Protein AF-A0A8B7DXF6-F1 (afdb_monomer)

Secondary structure (DSSP, 8-state):
-------------HHHHHTT-SEEEEE-S-EE--TT-EEEEEEEE-SSEEEEEEEEEEE--SSS-EEEEEEESSSSSSSTTS-SSEEEE-SSTTEEEEEEEETTEEEEEEEEEE--TTS-EEEEEEEEEETTEEEEEEEETTEEEEEEEESS---EEEEEEESS-TTSEEPEEEEEEEEEEES----BPPPPPPPPPPTTSEEEEE--BS--SSS--SS-SEEEEEHHHHHHHGGGS--

pLDDT: mean 83.18, std 19.72, range [27.23, 98.7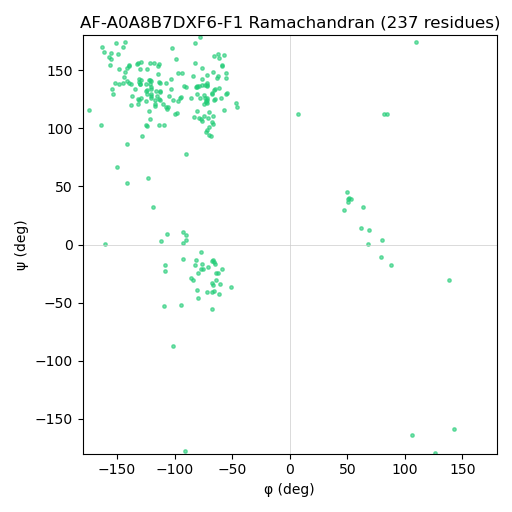5]

Mean predicted aligned error: 11.52 Å

Foldseek 3Di:
DDDDPPPPPPDQDPQCVLFVFPHKDWFADKFWQDEAAWRDWDQKFALWKKKKWKWAFADDALPAKAWFKAKALDDCQPDLGGPCWTWIDYSPAQFIWIFHRAQNRSTRIDTFGGDDHRDIKMKMWTWDQDPNWTKTFIDIPRHTRDIDTGPDGDMHGRITMHRHYNPTHHGGTIMRGIMMGGDRTKDKDDKDPWDPADPVQKIKIAIDIPDPPDDDNPDDRMDMDGNVVVVVVVVPPDD

Solvent-accessible surface area (backbone atoms only — not comparable to full-atom values): 12946 Å² total; per-residue (Å²): 137,84,84,81,80,78,78,80,75,82,73,78,52,70,66,22,66,70,21,62,24,78,32,64,49,79,42,66,64,82,36,74,42,36,65,50,38,70,74,49,72,42,71,48,36,44,61,21,30,38,45,34,32,30,40,26,38,67,53,79,57,53,88,45,56,23,30,47,34,28,28,19,38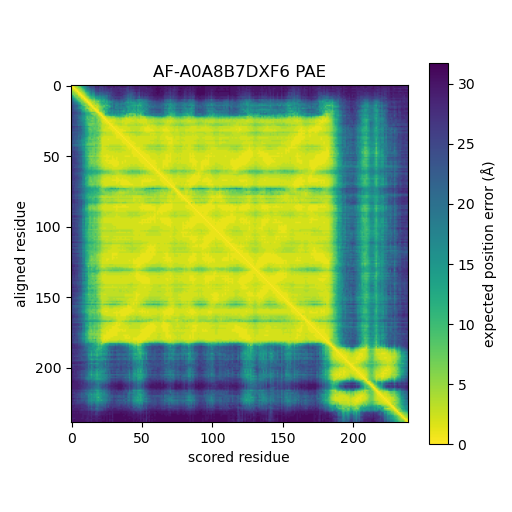,68,66,73,59,91,42,77,41,10,14,60,44,30,36,30,32,38,45,50,78,39,29,34,34,42,28,24,44,42,60,84,35,28,69,36,76,43,79,73,51,69,54,67,69,76,41,82,43,40,43,36,38,38,30,39,79,52,98,92,39,34,37,37,35,37,24,52,73,86,44,76,78,49,76,47,78,26,90,50,67,61,64,39,54,59,22,36,36,18,36,4,42,72,85,56,48,51,32,45,35,36,34,24,53,34,35,36,39,13,29,69,61,53,43,68,45,73,70,48,72,70,48,76,67,46,99,86,45,37,26,41,31,41,35,50,56,78,64,91,68,89,84,70,62,88,73,76,52,62,50,76,47,52,45,75,62,58,60,60,66,65,69,76,78,77,129

Radius of gyration: 20.96 Å; Cα contacts (8 Å, |Δi|>4): 583; chains: 1; bounding box: 62×47×68 Å

Sequence (239 aa):
MIYFYIFVIAIKPIISQLYNAQESLVLKNETLIRSGFLVATLKSVSKEYMVSLEVKPTLFDNTTYRHILQLTANGSISNYGDRNPLIYFTKVTGLLVVSSAINGNKNYILTIKTLSLNEWTSIKVVQQLVNGSYNFSVAINGSVVTSVINLQPIEFSNAKVYASGPWDTTQSGFIRNLIVLSGTYEFWSQWSQWSSCNESCYAFRSRNCSNSQLFNCIGNTIEIETCNSLNQGILQNFE

Structure (mmCIF, N/CA/C/O backbone):
data_AF-A0A8B7DXF6-F1
#
_entry.id   AF-A0A8B7DXF6-F1
#
loop_
_atom_site.group_PDB
_atom_site.id
_atom_site.type_symbol
_atom_site.label_atom_id
_atom_site.label_alt_id
_atom_site.label_comp_id
_atom_site.label_asym_id
_atom_site.label_entity_id
_atom_site.label_seq_id
_atom_site.pdbx_PDB_ins_code
_atom_site.Cartn_x
_atom_site.Cartn_y
_atom_site.Cartn_z
_atom_site.occupancy
_atom_site.B_iso_or_equiv
_atom_site.auth_seq_id
_atom_site.auth_comp_id
_atom_site.auth_asym_id
_atom_site.auth_atom_id
_atom_site.pdbx_PDB_model_num
ATOM 1 N N . MET A 1 1 ? -46.198 -4.141 -23.202 1.00 36.16 1 MET A N 1
ATOM 2 C CA . MET A 1 1 ? -44.750 -4.065 -22.908 1.00 36.16 1 MET A CA 1
ATOM 3 C C . MET A 1 1 ? -44.575 -3.333 -21.591 1.00 36.16 1 MET A C 1
ATOM 5 O O . MET A 1 1 ? -44.798 -2.133 -21.548 1.00 36.16 1 MET A O 1
ATOM 9 N N . ILE A 1 2 ? -44.276 -4.059 -20.515 1.00 31.69 2 ILE A N 1
ATOM 10 C CA . ILE A 1 2 ? -44.039 -3.483 -19.186 1.00 31.69 2 ILE A CA 1
ATOM 11 C C . ILE A 1 2 ? -42.522 -3.411 -19.013 1.00 31.69 2 ILE A C 1
ATOM 13 O O . ILE A 1 2 ? -41.860 -4.446 -18.974 1.00 31.69 2 ILE A O 1
ATOM 17 N N . TYR A 1 3 ? -41.972 -2.199 -18.977 1.00 27.23 3 TYR A N 1
ATOM 18 C CA . TYR A 1 3 ? -40.566 -1.973 -18.656 1.00 27.23 3 TYR A CA 1
ATOM 19 C C . TYR A 1 3 ? -40.393 -2.075 -17.138 1.00 27.23 3 TYR A C 1
ATOM 21 O O . TYR A 1 3 ? -40.845 -1.204 -16.397 1.00 27.23 3 TYR A O 1
ATOM 29 N N . PHE A 1 4 ? -39.744 -3.140 -16.669 1.00 28.45 4 PHE A N 1
ATOM 30 C CA . PHE A 1 4 ? -39.248 -3.203 -15.298 1.00 28.45 4 PHE A CA 1
ATOM 31 C C . PHE A 1 4 ? -37.986 -2.342 -15.196 1.00 28.45 4 PHE A C 1
ATOM 33 O O . PHE A 1 4 ? -36.921 -2.719 -15.682 1.00 28.45 4 PHE A O 1
ATOM 40 N N . TYR A 1 5 ? -38.107 -1.180 -14.556 1.00 29.70 5 TYR A N 1
ATOM 41 C CA . TYR A 1 5 ? -36.954 -0.441 -14.055 1.00 29.70 5 TYR A CA 1
ATOM 42 C C . TYR A 1 5 ? -36.367 -1.222 -12.878 1.00 29.70 5 TYR A C 1
ATOM 44 O O . TYR A 1 5 ? -36.896 -1.193 -11.768 1.00 29.70 5 TYR A O 1
ATOM 52 N N . ILE A 1 6 ? -35.276 -1.947 -13.121 1.00 30.03 6 ILE A N 1
ATOM 53 C CA . ILE A 1 6 ? -34.458 -2.508 -12.047 1.00 30.03 6 ILE A CA 1
ATOM 54 C C . ILE A 1 6 ? -33.718 -1.333 -11.403 1.00 30.03 6 ILE A C 1
ATOM 56 O O . ILE A 1 6 ? -32.699 -0.865 -11.909 1.00 30.03 6 ILE A O 1
ATOM 60 N N . PHE A 1 7 ? -34.243 -0.835 -10.284 1.00 28.47 7 PHE A N 1
ATOM 61 C CA . PHE A 1 7 ? -33.470 -0.006 -9.369 1.00 28.47 7 PHE A CA 1
ATOM 62 C C . PHE A 1 7 ? -32.381 -0.887 -8.752 1.00 28.47 7 PHE A C 1
ATOM 64 O O . PHE A 1 7 ? -32.646 -1.702 -7.870 1.00 28.47 7 PHE A O 1
ATOM 71 N N . VAL A 1 8 ? -31.143 -0.738 -9.222 1.00 29.08 8 VAL A N 1
ATOM 72 C CA . VAL A 1 8 ? -29.976 -1.285 -8.528 1.00 29.08 8 VAL A CA 1
ATOM 73 C C . VAL A 1 8 ? -29.785 -0.456 -7.261 1.00 29.08 8 VAL A C 1
ATOM 75 O O . VAL A 1 8 ? -29.183 0.617 -7.280 1.00 29.08 8 VAL A O 1
ATOM 78 N N . ILE A 1 9 ? -30.341 -0.934 -6.151 1.00 30.47 9 ILE A N 1
ATOM 79 C CA . ILE A 1 9 ? -30.031 -0.402 -4.827 1.00 30.47 9 ILE A CA 1
ATOM 80 C C . ILE A 1 9 ? -28.568 -0.765 -4.557 1.00 30.47 9 ILE A C 1
ATOM 82 O O . ILE A 1 9 ? -28.223 -1.937 -4.419 1.00 30.47 9 ILE A O 1
ATOM 86 N N . ALA A 1 10 ? -27.687 0.235 -4.535 1.00 36.03 10 ALA A N 1
ATOM 87 C CA . ALA A 1 10 ? -26.292 0.053 -4.155 1.00 36.03 10 ALA A CA 1
ATOM 88 C C . ALA A 1 10 ? -26.225 -0.278 -2.656 1.00 36.03 10 ALA A C 1
ATOM 90 O O 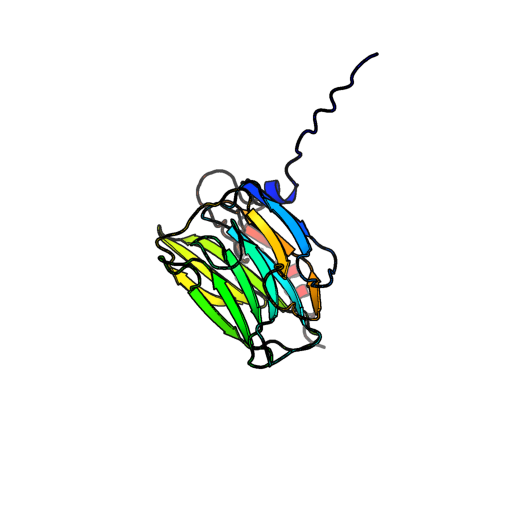. ALA A 1 10 ? -26.231 0.613 -1.807 1.00 36.03 10 ALA A O 1
ATOM 91 N N . ILE A 1 11 ? -26.206 -1.567 -2.322 1.00 38.53 11 ILE A N 1
ATOM 92 C CA . ILE A 1 11 ? -26.034 -2.032 -0.946 1.00 38.53 11 ILE A CA 1
ATOM 93 C C . ILE A 1 11 ? -24.585 -1.735 -0.543 1.00 38.53 11 ILE A C 1
ATOM 95 O O . ILE A 1 11 ? -23.647 -2.292 -1.117 1.00 38.53 11 ILE A O 1
ATOM 99 N N . LYS A 1 12 ? -24.391 -0.832 0.428 1.00 44.59 12 LYS A N 1
ATOM 100 C CA . LYS A 1 12 ? -23.077 -0.590 1.043 1.00 44.59 12 LYS A CA 1
ATOM 101 C C . LYS A 1 12 ? -22.528 -1.921 1.592 1.00 44.59 12 LYS A C 1
ATOM 103 O O . LYS A 1 12 ? -23.254 -2.592 2.326 1.00 44.59 12 LYS A O 1
ATOM 108 N N . PRO A 1 13 ? -21.281 -2.324 1.276 1.00 52.47 13 PRO A N 1
ATOM 109 C CA . PRO A 1 13 ? -20.708 -3.571 1.783 1.00 52.47 13 PRO A CA 1
ATOM 110 C C . PRO A 1 13 ? -20.744 -3.622 3.316 1.00 52.47 13 PRO A C 1
ATOM 112 O O . PRO A 1 13 ? -20.461 -2.612 3.957 1.00 52.47 13 PRO A O 1
ATOM 115 N N . ILE A 1 14 ? -20.994 -4.792 3.914 1.00 50.56 14 ILE A N 1
ATOM 116 C CA . ILE A 1 14 ? -20.975 -4.987 5.384 1.00 50.56 14 ILE A CA 1
ATOM 117 C C . ILE A 1 14 ? -19.677 -4.439 5.996 1.00 50.56 14 ILE A C 1
ATOM 119 O O . ILE A 1 14 ? -19.688 -3.818 7.048 1.00 50.56 14 ILE A O 1
ATOM 123 N N . ILE A 1 15 ? -18.554 -4.582 5.293 1.00 51.56 15 ILE A N 1
ATOM 124 C CA . ILE A 1 15 ? -17.259 -4.049 5.721 1.00 51.56 15 ILE A CA 1
ATOM 125 C C . ILE A 1 15 ? -17.253 -2.511 5.747 1.00 51.56 15 ILE A C 1
ATOM 127 O O . ILE A 1 15 ? -16.764 -1.941 6.711 1.00 51.56 15 ILE A O 1
ATOM 131 N N . SER A 1 16 ? -17.862 -1.816 4.778 1.00 49.06 16 SER A N 1
ATOM 132 C CA . SER A 1 16 ? -18.011 -0.351 4.874 1.00 49.06 16 SER A CA 1
ATOM 133 C C . SER A 1 16 ? -18.830 0.078 6.094 1.00 49.06 16 SER A C 1
ATOM 135 O O . SER A 1 16 ? -18.509 1.094 6.695 1.00 49.06 16 SER A O 1
ATOM 137 N N . GLN A 1 17 ? -19.835 -0.713 6.492 1.00 50.38 17 GLN A N 1
ATOM 138 C CA . GLN A 1 17 ? -20.630 -0.455 7.697 1.00 50.38 17 GLN A CA 1
ATOM 139 C C . GLN A 1 17 ? -19.827 -0.732 8.974 1.00 50.38 17 GLN A C 1
ATOM 141 O O . GLN A 1 17 ? -19.883 0.058 9.905 1.00 50.38 17 GLN A O 1
ATOM 146 N N . LEU A 1 18 ? -19.035 -1.811 9.003 1.00 46.72 18 LEU A N 1
ATOM 147 C CA . LEU A 1 18 ? -18.161 -2.154 10.135 1.00 46.72 18 LEU A CA 1
ATOM 148 C C . LEU A 1 18 ? -17.052 -1.123 10.378 1.00 46.72 18 LEU A C 1
ATOM 150 O O . LEU A 1 18 ? -16.546 -1.039 11.492 1.00 46.72 18 LEU A O 1
ATOM 154 N N . TYR A 1 19 ? -16.668 -0.375 9.344 1.00 46.75 19 TYR A N 1
ATOM 155 C CA . TYR A 1 19 ? -15.598 0.615 9.411 1.00 46.75 19 TYR A CA 1
ATOM 156 C C . TYR A 1 19 ? -16.089 2.059 9.269 1.00 46.75 19 TYR A C 1
ATOM 158 O O . TYR A 1 19 ? -15.250 2.941 9.213 1.00 46.75 19 TYR A O 1
ATOM 166 N N . ASN A 1 20 ? -17.394 2.331 9.158 1.00 54.56 20 ASN A N 1
ATOM 167 C CA . ASN A 1 20 ? -17.928 3.658 8.798 1.00 54.56 20 ASN A CA 1
ATOM 168 C C . ASN A 1 20 ? -17.240 4.316 7.579 1.00 54.56 20 ASN A C 1
ATOM 170 O O . ASN A 1 20 ? -17.207 5.536 7.429 1.00 54.56 20 ASN A O 1
ATOM 174 N N . ALA A 1 21 ? -16.735 3.495 6.653 1.00 57.66 21 ALA A N 1
ATOM 175 C CA . ALA A 1 21 ? -16.059 3.979 5.460 1.00 57.66 21 ALA A CA 1
ATOM 176 C C . ALA A 1 21 ? -17.079 4.563 4.470 1.00 57.66 21 ALA A C 1
ATOM 178 O O . ALA A 1 21 ? -18.142 3.981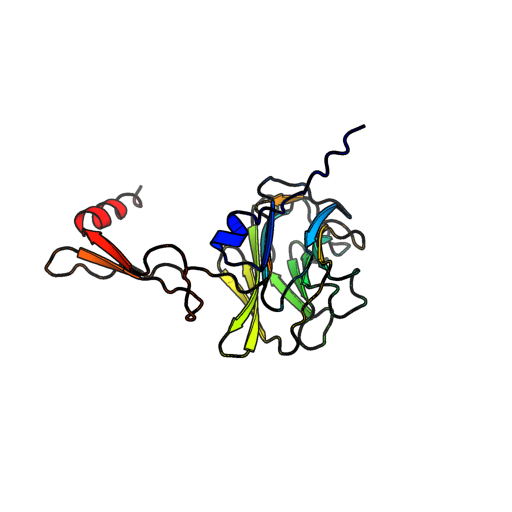 4.211 1.00 57.66 21 ALA A O 1
ATOM 179 N N . GLN A 1 22 ? -16.737 5.702 3.866 1.00 65.94 22 GLN A N 1
ATOM 180 C CA . GLN A 1 22 ? -17.519 6.302 2.789 1.00 65.94 22 GLN A CA 1
ATOM 181 C C . GLN A 1 22 ? -17.585 5.348 1.594 1.00 65.94 22 GLN A C 1
ATOM 183 O O . GLN A 1 22 ? -18.664 5.142 1.033 1.00 65.94 22 GLN A O 1
ATOM 188 N N . GLU A 1 23 ? -16.453 4.720 1.265 1.00 75.75 23 GLU A N 1
ATOM 189 C CA . GLU A 1 23 ? -16.351 3.666 0.259 1.00 75.75 23 GLU A CA 1
ATOM 190 C C . GLU A 1 23 ? -15.386 2.562 0.689 1.00 75.75 23 GLU A C 1
ATOM 192 O O . GLU A 1 23 ? -14.428 2.796 1.427 1.00 75.75 23 GLU A O 1
ATOM 197 N N . SER A 1 24 ? -15.630 1.343 0.205 1.00 82.94 24 SER A N 1
ATOM 198 C CA . SER A 1 24 ? -14.776 0.197 0.503 1.00 82.94 24 SER A CA 1
ATOM 199 C C . SER A 1 24 ? -14.646 -0.756 -0.679 1.00 82.94 24 SER A C 1
ATOM 201 O O . SER A 1 24 ? -15.634 -1.044 -1.354 1.00 82.94 24 SER A O 1
ATOM 203 N N . LEU A 1 25 ? -13.464 -1.340 -0.829 1.00 86.19 25 LEU A N 1
ATOM 204 C CA . LEU A 1 25 ? -13.173 -2.478 -1.692 1.00 86.19 25 LEU A CA 1
ATOM 205 C C . LEU A 1 25 ? -12.617 -3.614 -0.843 1.00 86.19 25 LEU A C 1
ATOM 207 O O . LEU A 1 25 ? -11.759 -3.389 0.009 1.00 86.19 25 LEU A O 1
ATOM 211 N N . VAL A 1 26 ? -13.064 -4.837 -1.122 1.00 87.56 26 VAL A N 1
ATOM 212 C CA . VAL A 1 26 ? -12.550 -6.049 -0.486 1.00 87.56 26 VAL A CA 1
ATOM 213 C C . VAL A 1 26 ? -12.385 -7.137 -1.538 1.00 87.56 26 VAL A C 1
ATOM 215 O O . VAL A 1 26 ? -13.355 -7.565 -2.157 1.00 87.56 26 VAL A O 1
ATOM 218 N N . LEU A 1 27 ? -11.155 -7.609 -1.703 1.00 88.06 27 LEU A N 1
ATOM 219 C CA . LEU A 1 27 ? -10.787 -8.740 -2.545 1.00 88.06 27 LEU A CA 1
ATOM 220 C C . LEU A 1 27 ? -10.024 -9.748 -1.680 1.00 88.06 27 LEU A C 1
ATOM 222 O O . LEU A 1 27 ? -8.858 -9.548 -1.342 1.00 88.06 27 LEU A O 1
ATOM 226 N N . LYS A 1 28 ? -10.702 -10.829 -1.287 1.00 84.38 28 LYS A N 1
ATOM 227 C CA . LYS A 1 28 ? -10.127 -11.851 -0.397 1.00 84.38 28 LYS A CA 1
ATOM 228 C C . LYS A 1 28 ? -9.232 -12.849 -1.128 1.00 84.38 28 LYS A C 1
ATOM 230 O O . LYS A 1 28 ? -8.192 -13.226 -0.597 1.00 84.38 28 LYS A O 1
ATOM 235 N N . ASN A 1 29 ? -9.625 -13.247 -2.333 1.00 91.06 29 ASN A N 1
ATOM 236 C CA . ASN A 1 29 ? -8.998 -14.350 -3.056 1.00 91.06 29 ASN A CA 1
ATOM 237 C C . ASN A 1 29 ? -7.551 -14.049 -3.470 1.00 91.06 29 ASN A C 1
ATOM 239 O O . ASN A 1 29 ? -7.204 -12.910 -3.796 1.00 91.06 29 ASN A O 1
ATOM 243 N N . GLU A 1 30 ? -6.731 -15.103 -3.520 1.00 97.31 30 GLU A N 1
ATOM 244 C CA . GLU A 1 30 ? -5.412 -15.046 -4.148 1.00 97.31 30 GLU A CA 1
ATOM 245 C C . GLU A 1 30 ? -5.559 -14.675 -5.625 1.00 97.31 30 GLU A C 1
ATOM 247 O O . GLU A 1 30 ? -6.324 -15.278 -6.376 1.00 97.31 30 GLU A O 1
ATOM 252 N N . THR A 1 31 ? -4.845 -13.631 -6.019 1.00 96.25 31 THR A N 1
ATOM 253 C CA . THR A 1 31 ? -4.981 -12.971 -7.309 1.00 96.25 31 THR A CA 1
ATOM 254 C C . THR A 1 31 ? -3.597 -12.792 -7.907 1.00 96.25 31 THR A C 1
ATOM 256 O O . THR A 1 31 ? -2.709 -12.216 -7.276 1.00 96.25 31 THR A O 1
ATOM 259 N N . LEU A 1 32 ? -3.405 -13.285 -9.132 1.00 97.94 32 LEU A N 1
ATOM 260 C CA . LEU A 1 32 ? -2.168 -13.055 -9.874 1.00 97.94 32 LEU A CA 1
ATOM 261 C C . LEU A 1 32 ? -2.035 -11.563 -10.194 1.00 97.94 32 LEU A C 1
ATOM 263 O O . LEU A 1 32 ? -2.979 -10.955 -10.701 1.00 97.94 32 LEU A O 1
ATOM 267 N N . ILE A 1 33 ? -0.857 -10.994 -9.953 1.00 97.88 33 ILE A N 1
ATOM 268 C CA . ILE A 1 33 ? -0.565 -9.611 -10.331 1.00 97.88 33 ILE A CA 1
ATOM 269 C C . ILE A 1 33 ? -0.404 -9.562 -11.858 1.00 97.88 33 ILE A C 1
ATOM 271 O O . ILE A 1 33 ? 0.401 -10.303 -12.427 1.00 97.88 33 ILE A O 1
ATOM 275 N N . ARG A 1 34 ? -1.190 -8.724 -12.542 1.00 95.31 34 ARG A N 1
ATOM 276 C CA . ARG A 1 34 ? -1.225 -8.643 -14.013 1.00 95.31 34 ARG A CA 1
ATOM 277 C C . ARG A 1 34 ? -1.289 -7.188 -14.459 1.00 95.31 34 ARG A C 1
ATOM 279 O O . ARG A 1 34 ? -2.049 -6.406 -13.899 1.00 95.31 34 ARG A O 1
ATOM 286 N N . SER A 1 35 ? -0.528 -6.839 -15.494 1.00 95.62 35 SER A N 1
ATOM 287 C CA . SER A 1 35 ? -0.513 -5.473 -16.030 1.00 95.62 35 SER A CA 1
ATOM 288 C C . SER A 1 35 ? -1.921 -5.001 -16.392 1.00 95.62 35 SER A C 1
ATOM 290 O O . SER A 1 35 ? -2.675 -5.718 -17.053 1.00 95.62 35 SER A O 1
ATOM 292 N N . GLY A 1 36 ? -2.283 -3.805 -15.926 1.00 94.69 36 GLY A N 1
ATOM 293 C CA . GLY A 1 36 ? -3.572 -3.184 -16.215 1.00 94.69 36 GLY A CA 1
ATOM 294 C C . GLY A 1 36 ? -4.777 -3.862 -15.562 1.00 94.69 36 GLY A C 1
ATOM 295 O O . GLY A 1 36 ? -5.907 -3.536 -15.927 1.00 94.69 36 GLY A O 1
ATOM 296 N N . PHE A 1 37 ? -4.586 -4.777 -14.603 1.00 95.88 37 PHE A N 1
ATOM 297 C CA . PHE A 1 37 ? -5.707 -5.461 -13.962 1.00 95.88 37 PHE A CA 1
ATOM 298 C C . PHE A 1 37 ? -6.465 -4.520 -13.017 1.00 95.88 37 PHE A C 1
ATOM 300 O O . PHE A 1 37 ? -6.058 -4.292 -11.875 1.00 95.88 37 PHE A O 1
ATOM 307 N N . LEU A 1 38 ? -7.560 -3.945 -13.524 1.00 96.25 38 LEU A N 1
ATOM 308 C CA . LEU A 1 38 ? -8.459 -3.065 -12.783 1.00 96.25 38 LEU A CA 1
ATOM 309 C C . LEU A 1 38 ? -9.310 -3.891 -11.816 1.00 96.25 38 LEU A C 1
ATOM 311 O O . LEU A 1 38 ? -10.192 -4.635 -12.237 1.00 96.25 38 LEU A O 1
ATOM 315 N N . VAL A 1 39 ? -9.059 -3.731 -10.520 1.00 95.62 39 VAL A N 1
ATOM 316 C CA . VAL A 1 39 ? -9.804 -4.424 -9.464 1.00 95.62 39 VAL A CA 1
ATOM 317 C C . VAL A 1 39 ? -11.143 -3.736 -9.216 1.00 95.62 39 VAL A C 1
ATOM 319 O O . VAL A 1 39 ? -12.171 -4.401 -9.118 1.00 95.62 39 VAL A O 1
ATOM 322 N N . ALA A 1 40 ? -11.140 -2.405 -9.108 1.00 93.56 40 ALA A N 1
ATOM 323 C CA . ALA A 1 40 ? -12.352 -1.618 -8.913 1.00 93.56 40 ALA A CA 1
ATOM 324 C C . ALA A 1 40 ? -12.152 -0.145 -9.277 1.00 93.56 40 ALA A C 1
ATOM 326 O O . ALA A 1 40 ? -11.029 0.352 -9.388 1.00 93.56 40 ALA A O 1
ATOM 327 N N . THR A 1 41 ? -13.274 0.561 -9.407 1.00 94.25 41 THR A N 1
ATOM 328 C CA . THR A 1 41 ? -13.331 2.024 -9.406 1.00 94.25 41 THR A CA 1
ATOM 329 C C . THR A 1 41 ? -14.160 2.478 -8.210 1.00 94.25 41 THR A C 1
ATOM 331 O O . THR A 1 41 ? -15.316 2.084 -8.067 1.00 94.25 41 THR A O 1
ATOM 334 N N . LEU A 1 42 ? -13.543 3.275 -7.346 1.00 91.12 42 LEU A N 1
ATOM 335 C CA . LEU A 1 42 ? -14.152 3.943 -6.202 1.00 91.12 42 LEU A CA 1
ATOM 336 C C . LEU A 1 42 ? -14.666 5.309 -6.683 1.00 91.12 42 LEU A C 1
ATOM 338 O O . LEU A 1 42 ? -13.965 6.002 -7.427 1.00 91.12 42 LEU A O 1
ATOM 342 N N . LYS A 1 43 ? -15.884 5.715 -6.312 1.00 90.62 43 LYS A N 1
ATOM 343 C CA . LYS A 1 43 ? -16.408 7.028 -6.717 1.00 90.62 43 LYS A CA 1
ATOM 344 C C . LYS A 1 43 ? -15.621 8.149 -6.050 1.00 90.62 43 LYS A C 1
ATOM 346 O O . LYS A 1 43 ? -15.462 9.191 -6.681 1.00 90.62 43 LYS A O 1
ATOM 351 N N . SER A 1 44 ? -15.124 7.945 -4.827 1.00 87.19 44 SER A N 1
ATOM 352 C CA . SER A 1 44 ? -14.331 8.933 -4.094 1.00 87.19 44 SER A CA 1
ATOM 353 C C . SER A 1 44 ? -13.390 8.310 -3.061 1.00 87.19 44 SER A C 1
ATOM 355 O O . SER A 1 44 ? -13.797 7.503 -2.224 1.00 87.19 44 SER A O 1
ATOM 357 N N . VAL A 1 45 ? -12.142 8.774 -3.047 1.00 91.62 45 VAL A N 1
ATOM 358 C CA . VAL A 1 45 ? -11.172 8.547 -1.969 1.00 91.62 45 VAL A CA 1
ATOM 359 C C . VAL A 1 45 ? -10.994 9.849 -1.195 1.00 91.62 45 VAL A C 1
ATOM 361 O O . VAL A 1 45 ? -10.617 10.862 -1.785 1.00 91.62 45 VAL A O 1
ATOM 364 N N . SER A 1 46 ? -11.321 9.842 0.099 1.00 92.00 46 SER A N 1
ATOM 365 C CA . SER A 1 46 ? -11.180 11.026 0.953 1.00 92.00 46 SER A CA 1
ATOM 366 C C . SER A 1 46 ? -9.720 11.254 1.374 1.00 92.00 46 SER A C 1
ATOM 368 O O . SER A 1 46 ? -8.822 10.471 1.052 1.00 92.00 46 SER A O 1
ATOM 370 N N . LYS A 1 47 ? -9.469 12.332 2.128 1.00 92.44 47 LYS A N 1
ATOM 371 C CA . LYS A 1 47 ? -8.142 12.622 2.703 1.00 92.44 47 LYS A CA 1
ATOM 372 C C . LYS A 1 47 ? -7.699 11.579 3.727 1.00 92.44 47 LYS A C 1
ATOM 374 O O . LYS A 1 47 ? -6.511 11.521 4.035 1.00 92.44 47 LYS A O 1
ATOM 379 N N . GLU A 1 48 ? -8.618 10.766 4.231 1.00 91.94 48 GLU A N 1
ATOM 380 C CA . GLU A 1 48 ? -8.322 9.651 5.121 1.00 91.94 48 GLU A CA 1
ATOM 381 C C . GLU A 1 48 ? -8.634 8.347 4.400 1.00 91.94 48 GLU A C 1
ATOM 383 O O . GLU A 1 48 ? -9.729 8.148 3.880 1.00 91.94 48 GLU A O 1
ATOM 388 N N . TYR A 1 49 ? -7.655 7.458 4.309 1.00 92.81 49 TYR A N 1
ATOM 389 C CA . TYR A 1 49 ? -7.840 6.194 3.618 1.00 92.81 49 TYR A CA 1
ATOM 390 C C . TYR A 1 49 ? -6.843 5.146 4.092 1.00 92.81 49 TYR A C 1
ATOM 392 O O . TYR A 1 49 ? -5.776 5.445 4.635 1.00 92.81 49 TYR A O 1
ATOM 400 N N . MET A 1 50 ? -7.180 3.892 3.817 1.00 93.69 50 MET A N 1
ATOM 401 C CA . MET A 1 50 ? -6.310 2.747 4.026 1.00 93.69 50 MET A CA 1
ATOM 402 C C . MET A 1 50 ? -6.257 1.898 2.767 1.00 93.69 50 MET A C 1
ATOM 404 O O . MET A 1 50 ? -7.283 1.598 2.162 1.00 93.69 50 MET A O 1
ATOM 408 N N . VAL A 1 51 ? -5.058 1.433 2.439 1.00 96.38 51 VAL A N 1
ATOM 409 C CA . VAL A 1 51 ? -4.813 0.362 1.478 1.00 96.38 51 VAL A CA 1
ATOM 410 C C . VAL A 1 51 ? -4.044 -0.738 2.199 1.00 96.38 51 VAL A C 1
ATOM 412 O O . VAL A 1 51 ? -2.912 -0.532 2.626 1.00 96.38 51 VAL A O 1
ATOM 415 N N . SER A 1 52 ? -4.646 -1.912 2.345 1.00 96.00 52 SER A N 1
ATOM 416 C CA . SER A 1 52 ? -4.028 -3.078 2.979 1.00 96.00 52 SER A CA 1
ATOM 417 C C . SER A 1 52 ? -4.069 -4.260 2.027 1.00 96.00 52 SER A C 1
ATOM 419 O O . SER A 1 52 ? -5.088 -4.490 1.390 1.00 96.00 52 SER A O 1
ATOM 421 N N . LEU A 1 53 ? -2.989 -5.026 1.941 1.00 98.00 53 LEU A N 1
ATOM 422 C CA . LEU A 1 53 ? -2.919 -6.256 1.158 1.00 98.00 53 LEU A CA 1
ATOM 423 C C . LEU A 1 53 ? -1.844 -7.187 1.717 1.00 98.00 53 LEU A C 1
ATOM 425 O O . LEU A 1 53 ? -0.964 -6.763 2.462 1.00 98.00 53 LEU A O 1
ATOM 429 N N . GLU A 1 54 ? -1.877 -8.444 1.304 1.00 98.62 54 GLU A N 1
ATOM 430 C CA . GLU A 1 54 ? -0.730 -9.341 1.406 1.00 98.62 54 GLU A CA 1
ATOM 431 C C . GLU A 1 54 ? -0.147 -9.573 0.015 1.00 98.62 54 GLU A C 1
ATOM 433 O O . GLU A 1 54 ? -0.896 -9.745 -0.946 1.00 98.62 54 GLU A O 1
ATOM 438 N N . VAL A 1 55 ? 1.181 -9.594 -0.090 1.00 98.75 55 VAL A N 1
ATOM 439 C CA . VAL A 1 55 ? 1.910 -9.870 -1.332 1.00 98.75 55 VAL A CA 1
ATOM 440 C C . VAL A 1 55 ? 2.846 -11.061 -1.150 1.00 98.75 55 VAL A C 1
ATOM 442 O O . VAL A 1 55 ? 3.472 -11.204 -0.102 1.00 98.75 55 VAL A O 1
ATOM 445 N N . LYS A 1 56 ? 2.947 -11.898 -2.183 1.00 98.75 56 LYS A N 1
ATOM 446 C CA . LYS A 1 56 ? 3.896 -13.010 -2.296 1.00 98.75 56 LYS A CA 1
ATOM 447 C C . LYS A 1 56 ? 4.631 -12.889 -3.636 1.00 98.75 56 LYS A C 1
ATOM 449 O O . LYS A 1 56 ? 4.090 -13.333 -4.655 1.00 98.75 56 LYS A O 1
ATOM 454 N N . PRO A 1 57 ? 5.810 -12.242 -3.682 1.00 98.44 57 PRO A N 1
ATOM 455 C CA . PRO A 1 57 ? 6.596 -12.143 -4.907 1.00 98.44 57 PRO A CA 1
ATOM 456 C C . PRO A 1 57 ? 7.219 -13.502 -5.242 1.00 98.44 57 PRO A C 1
ATOM 458 O O . PRO A 1 57 ? 7.722 -14.187 -4.359 1.00 98.44 57 PRO A O 1
ATOM 461 N N . THR A 1 58 ? 7.201 -13.898 -6.513 1.00 98.44 58 THR A N 1
ATOM 462 C CA . THR A 1 58 ? 7.754 -15.194 -6.962 1.00 98.44 58 THR A CA 1
ATOM 463 C C . THR A 1 58 ? 9.049 -15.055 -7.753 1.00 98.44 58 THR A C 1
ATOM 465 O O . THR A 1 58 ? 9.800 -16.016 -7.885 1.00 98.44 58 THR A O 1
ATOM 468 N N . LEU A 1 59 ? 9.335 -13.851 -8.251 1.00 97.75 59 LEU A N 1
ATOM 469 C CA . LEU A 1 59 ? 10.577 -13.521 -8.937 1.00 97.75 59 LEU A CA 1
ATOM 470 C C . LEU A 1 59 ? 10.867 -12.029 -8.782 1.00 97.75 59 LEU A C 1
ATOM 472 O O . LEU A 1 59 ? 10.002 -11.208 -9.083 1.00 97.75 59 LEU A O 1
ATOM 476 N N . PHE A 1 60 ? 12.080 -11.676 -8.362 1.00 96.94 60 PHE A N 1
ATOM 477 C CA . PHE A 1 60 ? 12.561 -10.300 -8.447 1.00 96.94 60 PHE A CA 1
ATOM 478 C C . PHE A 1 60 ? 13.298 -10.093 -9.764 1.00 96.94 60 PHE A C 1
ATOM 480 O O . PHE A 1 60 ? 14.090 -10.934 -10.182 1.00 96.94 60 PHE A O 1
ATOM 487 N N . ASP A 1 61 ? 13.025 -8.962 -10.401 1.00 92.44 61 ASP A N 1
ATOM 488 C CA . ASP A 1 61 ? 13.742 -8.499 -11.577 1.00 92.44 61 ASP A CA 1
ATOM 489 C C . ASP A 1 61 ? 14.430 -7.181 -11.229 1.00 92.44 61 ASP A C 1
ATOM 491 O O . ASP A 1 61 ? 13.774 -6.197 -10.892 1.00 92.44 61 ASP A O 1
ATOM 495 N N . ASN A 1 62 ? 15.756 -7.180 -11.329 1.00 92.00 62 ASN A N 1
ATOM 496 C CA . ASN A 1 62 ? 16.605 -6.058 -10.950 1.00 92.00 62 ASN A CA 1
ATOM 497 C C . ASN A 1 62 ? 16.862 -5.073 -12.102 1.00 92.00 62 ASN A C 1
ATOM 499 O O . ASN A 1 62 ? 17.631 -4.125 -11.956 1.00 92.00 62 ASN A O 1
ATOM 503 N N . THR A 1 63 ? 16.254 -5.280 -13.270 1.00 92.88 63 THR A N 1
ATOM 504 C CA . THR A 1 63 ? 16.456 -4.414 -14.441 1.00 92.88 63 THR A CA 1
ATOM 505 C C . THR A 1 63 ? 15.527 -3.198 -14.441 1.00 92.88 63 THR A C 1
ATOM 507 O O . THR A 1 63 ? 15.886 -2.126 -14.940 1.00 92.88 63 THR A O 1
ATOM 510 N N . THR A 1 64 ? 14.346 -3.322 -13.832 1.00 94.31 64 THR A N 1
ATOM 511 C CA . THR A 1 64 ? 13.277 -2.319 -13.890 1.00 94.31 64 THR A CA 1
ATOM 512 C C . THR A 1 64 ? 12.488 -2.230 -12.581 1.00 94.31 64 THR A C 1
ATOM 514 O O . THR A 1 64 ? 12.648 -3.047 -11.682 1.00 94.31 64 THR A O 1
ATOM 517 N N . TYR A 1 65 ? 11.643 -1.208 -12.459 1.00 94.81 65 TYR A N 1
ATOM 518 C CA . TYR A 1 65 ? 10.686 -1.086 -11.361 1.00 94.81 65 TYR A CA 1
ATOM 519 C C . TYR A 1 65 ? 9.478 -1.993 -11.623 1.00 94.81 65 TYR A C 1
ATOM 521 O O . TYR A 1 65 ? 8.979 -2.057 -12.748 1.00 94.81 65 TYR A O 1
ATOM 529 N N . ARG A 1 66 ? 9.010 -2.708 -10.595 1.00 96.75 66 ARG A N 1
ATOM 530 C CA . ARG A 1 66 ? 7.996 -3.764 -10.733 1.00 96.75 66 ARG A CA 1
ATOM 531 C C . ARG A 1 66 ? 6.759 -3.462 -9.887 1.00 96.75 66 ARG A C 1
ATOM 533 O O . ARG A 1 66 ? 6.797 -3.541 -8.661 1.00 96.75 66 ARG A O 1
ATOM 540 N N . HIS A 1 67 ? 5.658 -3.106 -10.539 1.00 97.06 67 HIS A N 1
ATOM 541 C CA . HIS A 1 67 ? 4.422 -2.655 -9.899 1.00 97.06 67 HIS A CA 1
ATOM 542 C C . HIS A 1 67 ? 3.628 -3.813 -9.289 1.00 97.06 67 HIS A C 1
ATOM 544 O O . HIS A 1 67 ? 3.451 -4.856 -9.919 1.00 97.06 67 HIS A O 1
ATOM 550 N N . ILE A 1 68 ? 3.112 -3.598 -8.076 1.00 98.31 68 ILE A N 1
ATOM 551 C CA . ILE A 1 68 ? 2.254 -4.547 -7.348 1.00 98.31 68 ILE A CA 1
ATOM 552 C C . ILE A 1 68 ? 0.824 -4.022 -7.297 1.00 98.31 68 ILE A C 1
ATOM 554 O O . ILE A 1 68 ? -0.115 -4.722 -7.664 1.00 98.31 68 ILE A O 1
ATOM 558 N N . LEU A 1 69 ? 0.653 -2.784 -6.834 1.00 98.12 69 LEU A N 1
ATOM 559 C CA . LEU A 1 69 ? -0.651 -2.164 -6.661 1.00 98.12 69 LEU A CA 1
ATOM 560 C C . LEU A 1 69 ? -0.550 -0.662 -6.898 1.00 98.12 69 LEU A C 1
ATOM 562 O O . LEU A 1 69 ? 0.383 -0.024 -6.415 1.00 98.12 69 LEU A O 1
ATOM 566 N N . GLN A 1 70 ? -1.527 -0.104 -7.604 1.00 96.88 70 GLN A N 1
ATOM 567 C CA . GLN A 1 70 ? -1.659 1.334 -7.774 1.00 96.88 70 GLN A CA 1
ATOM 568 C C . GLN A 1 70 ? -3.094 1.768 -7.494 1.00 96.88 70 GLN A C 1
ATOM 570 O O . GLN A 1 70 ? -4.021 1.331 -8.176 1.00 96.88 70 GLN A O 1
ATOM 575 N N . LEU A 1 71 ? -3.257 2.658 -6.520 1.00 96.06 71 LEU A N 1
ATOM 576 C CA . LEU A 1 71 ? -4.442 3.493 -6.375 1.00 96.06 71 LEU A CA 1
ATOM 577 C C . LEU A 1 71 ? -4.133 4.855 -7.007 1.00 96.06 71 LEU A C 1
ATOM 579 O O . LEU A 1 71 ? -3.134 5.497 -6.673 1.00 96.06 71 LEU A O 1
ATOM 583 N N . THR A 1 72 ? -4.958 5.262 -7.967 1.00 94.50 72 THR A N 1
ATOM 584 C CA . THR A 1 72 ? -4.732 6.462 -8.781 1.00 94.50 72 THR A CA 1
ATOM 585 C C . THR A 1 72 ? -6.025 7.232 -9.006 1.00 94.50 72 THR A C 1
ATOM 587 O O . THR A 1 72 ? -7.070 6.633 -9.272 1.00 94.50 72 THR A O 1
ATOM 590 N N . ALA A 1 73 ? -5.946 8.563 -8.933 1.00 86.56 73 ALA A N 1
ATOM 591 C CA . ALA A 1 73 ? -7.005 9.447 -9.403 1.00 86.56 73 ALA A CA 1
ATOM 592 C C . ALA A 1 73 ? -7.128 9.371 -10.932 1.00 86.56 73 ALA A C 1
ATOM 594 O O . ALA A 1 73 ? -8.194 9.051 -11.463 1.00 86.56 73 ALA A O 1
ATOM 595 N N . ASN A 1 74 ? -6.027 9.618 -11.653 1.00 82.88 74 ASN A N 1
ATOM 596 C CA . ASN A 1 74 ? -5.996 9.503 -13.105 1.00 82.88 74 ASN A CA 1
ATOM 597 C C . ASN A 1 74 ? -4.567 9.448 -13.681 1.00 82.88 74 ASN A C 1
ATOM 599 O O . ASN A 1 74 ? -3.939 10.479 -13.872 1.00 82.88 74 ASN A O 1
ATOM 603 N N . GLY A 1 75 ? -4.079 8.266 -14.068 1.00 86.88 75 GLY A N 1
ATOM 604 C CA . GLY A 1 75 ? -2.790 8.127 -14.763 1.00 86.88 75 GLY A CA 1
ATOM 605 C C . GLY A 1 75 ? -1.668 7.560 -13.891 1.00 86.88 75 GLY A C 1
ATOM 606 O O . GLY A 1 75 ? -1.930 6.954 -12.852 1.00 86.88 75 GLY A O 1
ATOM 607 N N . SER A 1 76 ? -0.414 7.722 -14.341 1.00 89.00 76 SER A N 1
ATOM 608 C CA . SER A 1 76 ? 0.774 7.138 -13.686 1.00 89.00 76 SER A CA 1
ATOM 609 C C . SER A 1 76 ? 1.482 8.072 -12.696 1.00 89.00 76 SER A C 1
ATOM 611 O O . SER A 1 76 ? 1.770 7.657 -11.577 1.00 89.00 76 SER A O 1
ATOM 613 N N . ILE A 1 77 ? 1.828 9.303 -13.097 1.00 90.81 77 ILE A N 1
ATOM 614 C CA . ILE A 1 77 ? 2.670 10.228 -12.300 1.00 90.81 77 ILE A CA 1
ATOM 615 C C . ILE A 1 77 ? 2.526 11.705 -12.724 1.00 90.81 77 ILE A C 1
ATOM 617 O O . ILE A 1 77 ? 3.216 12.588 -12.210 1.00 90.81 77 ILE A O 1
ATOM 621 N N . SER A 1 78 ? 1.686 12.011 -13.710 1.00 90.56 78 SER A N 1
ATOM 622 C CA . SER A 1 78 ? 1.654 13.341 -14.323 1.00 90.56 78 SER A CA 1
ATOM 623 C C . SER A 1 78 ? 1.153 14.393 -13.339 1.00 90.56 78 SER A C 1
ATOM 625 O O . SER A 1 78 ? 1.764 15.462 -13.239 1.00 90.56 78 SER A O 1
ATOM 627 N N . ASN A 1 79 ? 0.133 14.055 -12.551 1.00 92.31 79 ASN A N 1
ATOM 628 C CA . ASN A 1 79 ? -0.549 14.955 -11.631 1.00 92.31 79 ASN A CA 1
ATOM 629 C C . ASN A 1 79 ? -0.338 14.559 -10.165 1.00 92.31 79 ASN A C 1
ATOM 631 O O . ASN A 1 79 ? -0.105 13.397 -9.821 1.00 92.31 79 ASN A O 1
ATOM 635 N N . TYR A 1 80 ? -0.467 15.547 -9.281 1.00 92.81 80 TYR A N 1
ATOM 636 C CA . TYR A 1 80 ? -0.572 15.317 -7.843 1.00 92.81 80 TYR A CA 1
ATOM 637 C C . TYR A 1 80 ? -1.903 14.607 -7.559 1.00 92.81 80 TYR A C 1
ATOM 639 O O . TYR A 1 80 ? -2.960 15.216 -7.694 1.00 92.81 80 TYR A O 1
ATOM 647 N N . GLY A 1 81 ? -1.867 13.304 -7.269 1.00 88.31 81 GLY A N 1
ATOM 648 C CA . GLY A 1 81 ? -3.082 12.475 -7.332 1.00 88.31 81 GLY A CA 1
ATOM 649 C C . GLY A 1 81 ? -2.876 11.100 -7.959 1.00 88.31 81 GLY A C 1
ATOM 650 O O . GLY A 1 81 ? -3.533 10.132 -7.570 1.00 88.31 81 GLY A O 1
ATOM 651 N N . ASP A 1 82 ? -1.934 10.989 -8.891 1.00 91.00 82 ASP A N 1
ATOM 652 C CA . ASP A 1 82 ? -1.815 9.794 -9.738 1.00 91.00 82 ASP A CA 1
ATOM 653 C C . ASP A 1 82 ? -1.207 8.587 -9.005 1.00 91.00 82 ASP A C 1
ATOM 655 O O . ASP A 1 82 ? -1.401 7.436 -9.401 1.00 91.00 82 ASP A O 1
ATOM 659 N N . ARG A 1 83 ? -0.484 8.836 -7.909 1.00 92.38 83 ARG A N 1
ATOM 660 C CA . ARG A 1 83 ? 0.060 7.808 -7.016 1.00 92.38 83 ARG A CA 1
ATOM 661 C C . ARG A 1 83 ? -0.447 8.086 -5.613 1.00 92.38 83 ARG A C 1
ATOM 663 O O . ARG A 1 83 ? 0.058 8.999 -4.973 1.00 92.38 83 ARG A O 1
ATOM 670 N N . ASN A 1 84 ? -1.451 7.341 -5.155 1.00 92.50 84 ASN A N 1
ATOM 671 C CA . ASN A 1 84 ? -2.015 7.483 -3.808 1.00 92.50 84 ASN A CA 1
ATOM 672 C C . ASN A 1 84 ? -2.581 6.163 -3.259 1.00 92.50 84 ASN A C 1
ATOM 674 O O . ASN A 1 84 ? -3.787 6.073 -3.068 1.00 92.50 84 ASN A O 1
ATOM 678 N N . PRO A 1 85 ? -1.769 5.127 -2.984 1.00 96.56 85 PRO A N 1
ATOM 679 C CA . PRO A 1 85 ? -0.341 5.019 -3.252 1.00 96.56 85 PRO A CA 1
ATOM 680 C C . PRO A 1 85 ? -0.046 4.148 -4.489 1.00 96.56 85 PRO A C 1
ATOM 682 O O . PRO A 1 85 ? -0.894 3.398 -4.979 1.00 96.56 85 PRO A O 1
ATOM 685 N N . LEU A 1 86 ? 1.206 4.184 -4.943 1.00 97.69 86 LEU A N 1
ATOM 686 C CA . LEU A 1 86 ? 1.813 3.146 -5.779 1.00 97.69 86 LEU A CA 1
ATOM 687 C C . LEU A 1 86 ? 2.783 2.312 -4.928 1.00 97.69 86 LEU A C 1
ATOM 689 O O . LEU A 1 86 ? 3.687 2.863 -4.299 1.00 97.69 86 LEU A O 1
ATOM 693 N N . ILE A 1 87 ? 2.618 0.989 -4.951 1.00 98.50 87 ILE A N 1
ATOM 694 C CA . ILE A 1 87 ? 3.440 0.003 -4.236 1.00 98.50 87 ILE A CA 1
ATOM 695 C C . ILE A 1 87 ? 4.194 -0.841 -5.270 1.00 98.50 87 ILE A C 1
ATOM 697 O O . ILE A 1 87 ? 3.575 -1.426 -6.167 1.00 98.50 87 ILE A O 1
ATOM 701 N N . TYR A 1 88 ? 5.522 -0.901 -5.163 1.00 98.31 88 TYR A N 1
ATOM 702 C CA . TYR A 1 88 ? 6.375 -1.536 -6.171 1.00 98.31 88 TYR A CA 1
ATOM 703 C C . TYR A 1 88 ? 7.721 -2.011 -5.604 1.00 98.31 88 TYR A C 1
ATOM 705 O O . TYR A 1 88 ? 8.176 -1.533 -4.564 1.00 98.31 88 TYR A O 1
ATOM 713 N N . PHE A 1 89 ? 8.373 -2.939 -6.307 1.00 98.25 89 PHE A N 1
ATOM 714 C CA . PHE A 1 89 ? 9.776 -3.294 -6.074 1.00 98.25 89 PHE A CA 1
ATOM 715 C C . PHE A 1 89 ? 10.705 -2.497 -6.990 1.00 98.25 89 PHE A C 1
ATOM 717 O O . PHE A 1 89 ? 10.350 -2.160 -8.123 1.00 98.25 89 PHE A O 1
ATOM 724 N N . THR A 1 90 ? 11.901 -2.190 -6.496 1.00 97.12 90 THR A N 1
ATOM 725 C CA . THR A 1 90 ? 12.931 -1.484 -7.270 1.00 97.12 90 THR A CA 1
ATOM 726 C C . THR A 1 90 ? 13.867 -2.436 -8.010 1.00 97.12 90 THR A C 1
ATOM 728 O O . THR A 1 90 ? 13.749 -3.651 -7.912 1.00 97.12 90 THR A O 1
ATOM 731 N N . LYS A 1 91 ? 14.855 -1.848 -8.691 1.00 96.12 91 LYS A N 1
ATOM 732 C CA . LYS A 1 91 ? 15.994 -2.542 -9.298 1.00 96.12 91 LYS A CA 1
ATOM 733 C C . LYS A 1 91 ? 16.933 -3.204 -8.276 1.00 96.12 91 LYS A C 1
ATOM 735 O O . LYS A 1 91 ? 17.781 -4.003 -8.651 1.00 96.12 91 LYS A O 1
ATOM 740 N N . VAL A 1 92 ? 16.823 -2.856 -6.992 1.00 97.00 92 VAL A N 1
ATOM 741 C CA . VAL A 1 92 ? 17.527 -3.549 -5.905 1.00 97.00 92 VAL A CA 1
ATOM 742 C C . VAL A 1 92 ? 16.681 -4.740 -5.469 1.00 97.00 92 VAL A C 1
ATOM 744 O O . VAL A 1 92 ? 15.514 -4.555 -5.115 1.00 97.00 92 VAL A O 1
ATOM 747 N N . THR A 1 93 ? 17.276 -5.939 -5.464 1.00 96.88 93 THR A N 1
ATOM 748 C CA . THR A 1 93 ? 16.589 -7.206 -5.166 1.00 96.88 93 THR A CA 1
ATOM 749 C C . THR A 1 93 ? 15.695 -7.093 -3.939 1.00 96.88 93 THR A C 1
ATOM 751 O O . THR A 1 93 ? 16.165 -6.838 -2.830 1.00 96.88 93 THR A O 1
ATOM 754 N N . GLY A 1 94 ? 14.395 -7.298 -4.145 1.00 97.19 94 GLY A N 1
ATOM 755 C CA . GLY A 1 94 ? 13.398 -7.347 -3.081 1.00 97.19 94 GLY A CA 1
ATOM 756 C C . GLY A 1 94 ? 13.130 -6.027 -2.364 1.00 97.19 94 GLY A C 1
ATOM 757 O O . GLY A 1 94 ? 12.292 -6.017 -1.467 1.00 97.19 94 GLY A O 1
ATOM 758 N N . LEU A 1 95 ? 13.778 -4.914 -2.726 1.00 98.38 95 LEU A N 1
ATOM 759 C CA . LEU A 1 95 ? 13.574 -3.627 -2.062 1.00 98.38 95 LEU A CA 1
ATOM 760 C C . LEU A 1 95 ? 12.194 -3.057 -2.407 1.00 98.38 95 LEU A C 1
ATOM 762 O O . LEU A 1 95 ? 11.960 -2.624 -3.539 1.00 98.38 95 LEU A O 1
ATOM 766 N N . LEU A 1 96 ? 11.301 -3.058 -1.416 1.00 98.62 96 LEU A N 1
ATOM 767 C CA . LEU A 1 96 ? 9.952 -2.514 -1.505 1.00 98.62 96 LEU A CA 1
ATOM 768 C C . LEU A 1 96 ? 9.971 -0.993 -1.327 1.00 98.62 96 LEU A C 1
ATOM 770 O O . LEU A 1 96 ? 10.604 -0.461 -0.409 1.00 98.62 96 LEU A O 1
ATOM 774 N N . VAL A 1 97 ? 9.207 -0.307 -2.169 1.00 98.50 97 VAL A N 1
ATOM 775 C CA . VAL A 1 97 ? 8.986 1.134 -2.104 1.00 98.50 97 VAL A CA 1
ATOM 776 C C . VAL A 1 97 ? 7.493 1.433 -2.191 1.00 98.50 97 VAL A C 1
ATOM 778 O O . VAL A 1 97 ? 6.742 0.793 -2.933 1.00 98.50 97 VAL A O 1
ATOM 781 N N . VAL A 1 98 ? 7.073 2.438 -1.428 1.00 98.56 98 VAL A N 1
ATOM 782 C CA . VAL A 1 98 ? 5.760 3.068 -1.555 1.00 98.56 98 VAL A CA 1
ATOM 783 C C . VAL A 1 98 ? 5.976 4.492 -2.045 1.00 98.56 98 VAL A C 1
ATOM 785 O O . VAL A 1 98 ? 6.811 5.216 -1.511 1.00 98.56 98 VAL A O 1
ATOM 788 N N . SER A 1 99 ? 5.233 4.902 -3.066 1.00 97.19 99 SER A N 1
ATOM 789 C CA . SER A 1 99 ? 5.223 6.290 -3.530 1.00 97.19 99 SER A CA 1
ATOM 790 C C . SER A 1 99 ? 3.825 6.878 -3.453 1.00 97.19 99 SER A C 1
ATOM 792 O O . SER A 1 99 ? 2.842 6.184 -3.729 1.00 97.19 99 SER A O 1
ATOM 794 N N . SER A 1 100 ? 3.735 8.144 -3.051 1.00 96.94 100 SER A N 1
ATOM 795 C CA . SER A 1 100 ? 2.457 8.838 -2.901 1.00 96.94 100 SER A CA 1
ATOM 796 C C . SER A 1 100 ? 2.575 10.340 -3.173 1.00 96.94 100 SER A C 1
ATOM 798 O O . SER A 1 100 ? 3.676 10.894 -3.166 1.00 96.94 100 SER A O 1
ATOM 800 N N . ALA A 1 101 ? 1.445 11.014 -3.383 1.00 96.00 101 ALA A N 1
ATOM 801 C CA . ALA A 1 101 ? 1.369 12.470 -3.409 1.00 96.00 101 ALA A CA 1
ATOM 802 C C . ALA A 1 101 ? 1.416 13.029 -1.970 1.00 96.00 101 ALA A C 1
ATOM 804 O O . ALA A 1 101 ? 0.468 12.860 -1.202 1.00 96.00 101 ALA A O 1
ATOM 805 N N . ILE A 1 102 ? 2.535 13.651 -1.584 1.00 97.12 102 ILE A N 1
ATOM 806 C CA . ILE A 1 102 ? 2.774 14.154 -0.219 1.00 97.12 102 ILE A CA 1
ATOM 807 C C . ILE A 1 102 ? 3.411 15.545 -0.289 1.00 97.12 102 ILE A C 1
ATOM 809 O O . ILE A 1 102 ? 4.439 15.721 -0.943 1.00 97.12 102 ILE A O 1
ATOM 813 N N . ASN A 1 103 ? 2.829 16.525 0.410 1.00 96.69 103 ASN A N 1
ATOM 814 C CA . ASN A 1 103 ? 3.348 17.897 0.536 1.00 96.69 103 ASN A CA 1
ATOM 815 C C . ASN A 1 103 ? 3.722 18.561 -0.802 1.00 96.69 103 ASN A C 1
ATOM 817 O O . ASN A 1 103 ? 4.802 19.133 -0.940 1.00 96.69 103 ASN A O 1
ATOM 821 N N . GLY A 1 104 ? 2.867 18.434 -1.819 1.00 94.88 104 GLY A N 1
ATOM 822 C CA . GLY A 1 104 ? 3.103 19.013 -3.148 1.00 94.88 104 GLY A CA 1
ATOM 823 C C . GLY A 1 104 ? 4.061 18.204 -4.033 1.00 94.88 104 GLY A C 1
ATOM 824 O O . GLY A 1 104 ? 4.111 18.419 -5.244 1.00 94.88 104 GLY A O 1
ATOM 825 N N . ASN A 1 105 ? 4.764 17.205 -3.485 1.00 96.69 105 ASN A N 1
ATOM 826 C CA . ASN A 1 105 ? 5.502 16.228 -4.279 1.00 96.69 105 ASN A CA 1
ATOM 827 C C . ASN A 1 105 ? 4.558 15.115 -4.754 1.00 96.69 105 ASN A C 1
ATOM 829 O O . ASN A 1 105 ? 4.127 14.272 -3.971 1.00 96.69 105 ASN A O 1
ATOM 833 N N . LYS A 1 106 ? 4.272 15.086 -6.060 1.00 95.25 106 LYS A N 1
ATOM 834 C CA . LYS A 1 106 ? 3.387 14.092 -6.697 1.00 95.25 106 LYS A CA 1
ATOM 835 C C . LYS A 1 106 ? 3.915 12.650 -6.683 1.00 95.25 106 LYS A C 1
ATOM 837 O O . LYS A 1 106 ? 3.167 11.729 -6.994 1.00 95.25 106 LYS A O 1
ATOM 842 N N . ASN A 1 107 ? 5.195 12.457 -6.371 1.00 95.88 107 ASN A N 1
ATOM 843 C CA . ASN A 1 107 ? 5.865 11.161 -6.324 1.00 95.88 107 ASN A CA 1
ATOM 844 C C . ASN A 1 107 ? 6.842 11.111 -5.143 1.00 95.88 107 ASN A C 1
ATOM 846 O O . ASN A 1 107 ? 8.030 10.840 -5.316 1.00 95.88 107 ASN A O 1
ATOM 850 N N . TYR A 1 108 ? 6.364 11.429 -3.942 1.00 97.69 108 TYR A N 1
ATOM 851 C CA . TYR A 1 108 ? 7.165 11.305 -2.732 1.00 97.69 108 TYR A CA 1
ATOM 852 C C . TYR A 1 108 ? 7.496 9.829 -2.491 1.00 97.69 108 TYR A C 1
ATOM 854 O O . TYR A 1 108 ? 6.593 8.994 -2.455 1.00 97.69 108 TYR A O 1
ATOM 862 N N . ILE A 1 109 ? 8.783 9.506 -2.361 1.00 97.56 109 ILE A N 1
ATOM 863 C CA . ILE A 1 109 ? 9.290 8.130 -2.313 1.00 97.56 109 ILE A CA 1
ATOM 864 C C . ILE A 1 109 ? 9.584 7.737 -0.866 1.00 97.56 109 ILE A C 1
ATOM 866 O O . ILE A 1 109 ? 10.382 8.384 -0.193 1.00 97.56 109 ILE A O 1
ATOM 870 N N . LEU A 1 110 ? 8.985 6.638 -0.415 1.00 97.81 110 LEU A N 1
ATOM 871 C CA . LEU A 1 110 ? 9.238 6.009 0.877 1.00 97.81 110 LEU A CA 1
ATOM 872 C C . LEU A 1 110 ? 9.880 4.641 0.641 1.00 97.81 110 LEU A C 1
ATOM 874 O O . LEU A 1 110 ? 9.209 3.673 0.272 1.00 97.81 110 LEU A O 1
ATOM 878 N N . THR A 1 111 ? 11.193 4.565 0.847 1.00 97.75 111 THR A N 1
ATOM 879 C CA . THR A 1 111 ? 11.928 3.295 0.847 1.00 97.75 111 THR A CA 1
ATOM 880 C C . THR A 1 111 ? 11.610 2.527 2.122 1.00 97.75 111 THR A C 1
ATOM 882 O O . THR A 1 111 ? 11.746 3.072 3.214 1.00 97.75 111 THR A O 1
ATOM 885 N N . ILE A 1 112 ? 11.163 1.277 1.983 1.00 97.19 112 ILE A N 1
ATOM 886 C CA . ILE A 1 112 ? 10.625 0.498 3.100 1.00 97.19 112 ILE A CA 1
ATOM 887 C C . ILE A 1 112 ? 11.660 -0.496 3.628 1.00 97.19 112 ILE A C 1
ATOM 889 O O . ILE A 1 112 ? 12.382 -0.204 4.575 1.00 97.19 112 ILE A O 1
ATOM 893 N N . LYS A 1 113 ? 11.718 -1.691 3.039 1.00 96.75 113 LYS A N 1
ATOM 894 C CA . LYS A 1 113 ? 12.691 -2.740 3.353 1.00 96.75 113 LYS A CA 1
ATOM 895 C C . LYS A 1 113 ? 12.727 -3.767 2.231 1.00 96.75 113 LYS A C 1
ATOM 897 O O . LYS A 1 113 ? 11.867 -3.755 1.348 1.00 96.75 113 LYS A O 1
ATOM 902 N N . THR A 1 114 ? 13.699 -4.667 2.279 1.00 97.94 114 THR A N 1
ATOM 903 C CA . THR A 1 114 ? 13.726 -5.835 1.403 1.00 97.94 114 THR A CA 1
ATOM 904 C C . THR A 1 114 ? 12.734 -6.901 1.875 1.00 97.94 114 THR A C 1
ATOM 906 O O . THR A 1 114 ? 12.541 -7.091 3.078 1.00 97.94 114 THR A O 1
ATOM 909 N N . LEU A 1 115 ? 12.080 -7.575 0.927 1.00 97.88 115 LEU A N 1
ATOM 910 C CA . LEU A 1 115 ? 11.192 -8.716 1.163 1.00 97.88 115 LEU A CA 1
ATOM 911 C C . LEU A 1 115 ? 11.770 -9.995 0.544 1.00 97.88 115 LEU A C 1
ATOM 913 O O . LEU A 1 115 ? 12.509 -9.934 -0.440 1.00 97.88 115 LEU A O 1
ATOM 917 N N . SER A 1 116 ? 11.396 -11.144 1.103 1.00 97.75 116 SER A N 1
ATOM 918 C CA . SER A 1 116 ? 11.756 -12.473 0.599 1.00 97.75 116 SER A CA 1
ATOM 919 C C . SER A 1 116 ? 10.831 -12.926 -0.534 1.00 97.75 116 SER A C 1
ATOM 921 O O . SER A 1 116 ? 9.681 -12.493 -0.629 1.00 97.75 116 SER A O 1
ATOM 923 N N . LEU A 1 117 ? 11.320 -13.834 -1.383 1.00 98.25 117 LEU A N 1
ATOM 924 C CA . LEU A 1 117 ? 10.486 -14.534 -2.362 1.00 98.25 117 LEU A CA 1
ATOM 925 C C . LEU A 1 117 ? 9.642 -15.622 -1.693 1.00 98.25 117 LEU A C 1
ATOM 927 O O . LEU A 1 117 ? 10.062 -16.232 -0.719 1.00 98.25 117 LEU A O 1
ATOM 931 N N . ASN A 1 118 ? 8.484 -15.908 -2.286 1.00 98.12 118 ASN A N 1
ATOM 932 C CA . ASN A 1 118 ? 7.585 -17.015 -1.946 1.00 98.12 118 ASN A CA 1
ATOM 933 C C . ASN A 1 118 ? 7.004 -16.990 -0.522 1.00 98.12 118 ASN A C 1
ATOM 935 O O . ASN A 1 118 ? 6.371 -17.956 -0.104 1.00 98.12 118 ASN A O 1
ATOM 939 N N . GLU A 1 119 ? 7.117 -15.861 0.172 1.00 97.75 119 GLU A N 1
ATOM 940 C CA . GLU A 1 119 ? 6.537 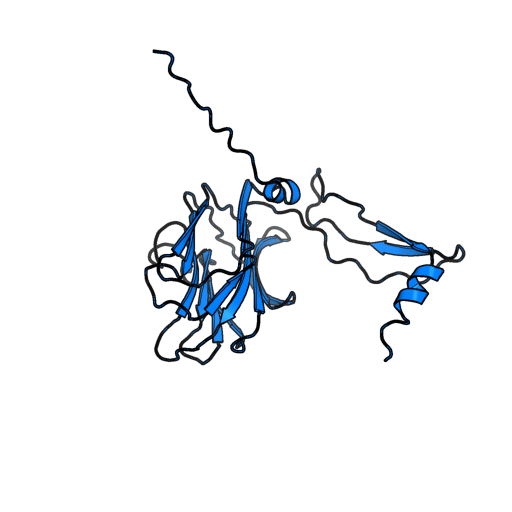-15.635 1.494 1.00 97.75 119 GLU A CA 1
ATOM 941 C C . GLU A 1 119 ? 5.441 -14.572 1.428 1.00 97.75 119 GLU A C 1
ATOM 943 O O . GLU A 1 119 ? 5.572 -13.555 0.742 1.00 97.75 119 GLU A O 1
ATOM 948 N N . TRP A 1 120 ? 4.347 -14.795 2.159 1.00 98.50 120 TRP A N 1
ATOM 949 C CA . TRP A 1 120 ? 3.302 -13.787 2.306 1.00 98.50 120 TRP A CA 1
ATOM 950 C C . TRP A 1 120 ? 3.767 -12.684 3.252 1.00 98.50 120 TRP A C 1
ATOM 952 O O . TRP A 1 120 ? 4.039 -12.929 4.424 1.00 98.50 120 TRP A O 1
ATOM 962 N N . THR A 1 121 ? 3.805 -11.455 2.749 1.00 98.62 121 THR A N 1
ATOM 963 C CA . THR A 1 121 ? 4.082 -10.255 3.542 1.00 98.62 121 THR A CA 1
ATOM 964 C C . THR A 1 121 ? 2.860 -9.350 3.550 1.00 98.62 121 THR A C 1
ATOM 966 O O . THR A 1 121 ? 2.351 -8.986 2.490 1.00 98.62 121 THR A O 1
ATOM 969 N N . SER A 1 122 ? 2.411 -8.940 4.737 1.00 97.69 122 SER A N 1
ATOM 970 C CA . SER A 1 122 ? 1.342 -7.951 4.883 1.00 97.69 122 SER A CA 1
ATOM 971 C C . SER A 1 122 ? 1.898 -6.539 4.718 1.00 97.69 122 SER A C 1
ATOM 973 O O . SER A 1 122 ? 2.869 -6.173 5.381 1.00 97.69 122 SER A O 1
ATOM 975 N N . ILE A 1 123 ? 1.268 -5.745 3.857 1.00 98.56 123 ILE A N 1
ATOM 976 C CA . ILE A 1 123 ? 1.567 -4.333 3.628 1.00 98.56 123 ILE A CA 1
ATOM 977 C C . ILE A 1 123 ? 0.305 -3.536 3.935 1.00 98.56 123 ILE A C 1
ATOM 979 O O . ILE A 1 123 ? -0.772 -3.832 3.414 1.00 98.56 123 ILE A O 1
ATOM 983 N N . LYS A 1 124 ? 0.447 -2.494 4.750 1.00 97.38 124 LYS A N 1
ATOM 984 C CA . LYS A 1 124 ? -0.629 -1.555 5.048 1.00 97.38 124 LYS A CA 1
ATOM 985 C C . LYS A 1 124 ? -0.130 -0.129 4.877 1.00 97.38 124 LYS A C 1
ATOM 987 O O . LYS A 1 124 ? 0.852 0.258 5.497 1.00 97.38 124 LYS A O 1
ATOM 992 N N . VAL A 1 125 ? -0.822 0.637 4.048 1.00 98.06 125 VAL A N 1
ATOM 993 C CA . VAL A 1 125 ? -0.606 2.066 3.829 1.00 98.06 125 VAL A CA 1
ATOM 994 C C . VAL A 1 125 ? -1.814 2.812 4.375 1.00 98.06 125 VAL A C 1
ATOM 996 O O . VAL A 1 125 ? -2.949 2.437 4.081 1.00 98.06 125 VAL A O 1
ATOM 999 N N . VAL A 1 126 ? -1.573 3.844 5.178 1.00 95.00 126 VAL A N 1
ATOM 1000 C CA . VAL A 1 126 ? -2.617 4.623 5.851 1.00 95.00 126 VAL A CA 1
ATOM 1001 C C . VAL A 1 126 ? -2.323 6.106 5.709 1.00 95.00 126 VAL A C 1
ATOM 1003 O O . VAL A 1 126 ? -1.206 6.526 6.002 1.00 95.00 126 VAL A O 1
ATOM 1006 N N . GLN A 1 127 ? -3.335 6.895 5.356 1.00 94.38 127 GLN A N 1
ATOM 1007 C CA . GLN A 1 127 ? -3.363 8.335 5.597 1.00 94.38 127 GLN A CA 1
ATOM 1008 C C . GLN A 1 127 ? -4.521 8.641 6.546 1.00 94.38 127 GLN A C 1
ATOM 1010 O O . GLN A 1 127 ? -5.652 8.262 6.260 1.00 94.38 127 GLN A O 1
ATOM 1015 N N . GLN A 1 128 ? -4.245 9.293 7.672 1.00 89.94 128 GLN A N 1
ATOM 1016 C CA . GLN A 1 128 ? -5.247 9.567 8.710 1.00 89.94 128 GLN A CA 1
ATOM 1017 C C . GLN A 1 128 ? -4.949 10.880 9.436 1.00 89.94 128 GLN A C 1
ATOM 1019 O O . GLN A 1 128 ? -3.783 11.272 9.545 1.00 89.94 128 GLN A O 1
ATOM 1024 N N . LEU A 1 129 ? -5.977 11.554 9.945 1.00 86.00 129 LEU A N 1
ATOM 1025 C CA . LEU A 1 129 ? -5.832 12.783 10.719 1.00 86.00 129 LEU A CA 1
ATOM 1026 C C . LEU A 1 129 ? -5.457 12.452 12.173 1.00 86.00 129 LEU A C 1
ATOM 1028 O O . LEU A 1 129 ? -6.242 11.872 12.915 1.00 86.00 129 LEU A O 1
ATOM 1032 N N . VAL A 1 130 ? -4.257 12.844 12.604 1.00 81.56 130 VAL A N 1
ATOM 1033 C CA . VAL A 1 130 ? -3.763 12.638 13.975 1.00 81.56 130 VAL A CA 1
ATOM 1034 C C . VAL A 1 130 ? -3.345 13.981 14.557 1.00 81.56 130 VAL A C 1
ATOM 1036 O O . VAL A 1 130 ? -2.498 14.670 13.993 1.00 81.56 130 VAL A O 1
ATOM 1039 N N . ASN A 1 131 ? -3.926 14.363 15.697 1.00 80.88 131 ASN A N 1
ATOM 1040 C CA . ASN A 1 131 ? -3.610 15.616 16.398 1.00 80.88 131 ASN A CA 1
ATOM 1041 C C . ASN A 1 131 ? -3.679 16.862 15.488 1.00 80.88 131 ASN A C 1
ATOM 1043 O O . ASN A 1 131 ? -2.832 17.748 15.561 1.00 80.88 131 ASN A O 1
ATOM 1047 N N . GLY A 1 132 ? -4.676 16.911 14.598 1.00 81.00 132 GLY A N 1
ATOM 1048 C CA . GLY A 1 132 ? -4.896 18.041 13.688 1.00 81.00 132 GLY A CA 1
ATOM 1049 C C . GLY A 1 132 ? -4.004 18.066 12.443 1.00 81.00 132 GLY A C 1
ATOM 1050 O O . GLY A 1 132 ? -4.110 19.003 11.656 1.00 81.00 132 GLY A O 1
ATOM 1051 N N . SER A 1 133 ? -3.164 17.050 12.223 1.00 84.06 133 SER A N 1
ATOM 1052 C CA . SER A 1 133 ? -2.329 16.931 11.024 1.00 84.06 133 SER A CA 1
ATOM 1053 C C . SER A 1 133 ? -2.472 15.559 10.369 1.00 84.06 133 SER A C 1
ATOM 1055 O O . SER A 1 133 ? -2.591 14.545 11.056 1.00 84.06 133 SER A O 1
ATOM 1057 N N . TYR A 1 134 ? -2.485 15.498 9.037 1.00 92.44 134 TYR A N 1
ATOM 1058 C CA . TYR A 1 134 ? -2.601 14.214 8.348 1.00 92.44 134 TYR A CA 1
ATOM 1059 C C . TYR A 1 134 ? -1.256 13.502 8.359 1.00 92.44 134 TYR A C 1
ATOM 1061 O O . TYR A 1 134 ? -0.238 14.046 7.933 1.00 92.44 134 TYR A O 1
ATOM 1069 N N . ASN A 1 135 ? -1.255 12.266 8.833 1.00 92.81 135 ASN A N 1
ATOM 1070 C CA . ASN A 1 135 ? -0.084 11.417 8.889 1.00 92.81 135 ASN A CA 1
ATOM 1071 C C . ASN A 1 135 ? -0.227 10.282 7.873 1.00 92.81 135 ASN A C 1
ATOM 1073 O O . ASN A 1 135 ? -1.176 9.498 7.939 1.00 92.81 135 ASN A O 1
ATOM 1077 N N . PHE A 1 136 ? 0.721 10.200 6.944 1.00 96.56 136 PHE A N 1
ATOM 1078 C CA . PHE A 1 136 ? 0.859 9.107 5.994 1.00 96.56 136 PHE A CA 1
ATOM 1079 C C . PHE A 1 136 ? 1.865 8.096 6.543 1.00 96.56 136 PHE A C 1
ATOM 1081 O O . PHE A 1 136 ? 2.997 8.455 6.857 1.00 96.56 136 PHE A O 1
ATOM 1088 N N . SER A 1 137 ? 1.487 6.828 6.644 1.00 95.69 137 SER A N 1
ATOM 1089 C CA . SER A 1 137 ? 2.327 5.785 7.229 1.00 95.69 137 SER A CA 1
ATOM 1090 C C . SER A 1 137 ? 2.253 4.478 6.455 1.00 95.69 137 SER A C 1
ATOM 1092 O O . SER A 1 137 ? 1.257 4.168 5.795 1.00 95.69 137 SER A O 1
ATOM 1094 N N . VAL A 1 138 ? 3.330 3.702 6.550 1.00 97.88 138 VAL A N 1
ATOM 1095 C CA . VAL A 1 138 ? 3.417 2.354 5.988 1.00 97.88 138 VAL A CA 1
ATOM 1096 C C . VAL A 1 138 ? 3.792 1.389 7.103 1.00 97.88 138 VAL A C 1
ATOM 1098 O O . VAL A 1 138 ? 4.728 1.638 7.864 1.00 97.88 138 VAL A O 1
ATOM 1101 N N . ALA A 1 139 ? 3.077 0.272 7.182 1.00 94.69 139 ALA A N 1
ATOM 1102 C CA . ALA A 1 139 ? 3.345 -0.830 8.087 1.00 94.69 139 ALA A CA 1
ATOM 1103 C C . ALA A 1 139 ? 3.581 -2.129 7.313 1.00 94.69 139 ALA A C 1
ATOM 1105 O O . ALA A 1 139 ? 2.897 -2.407 6.325 1.00 94.69 139 ALA A O 1
ATOM 1106 N N . ILE A 1 140 ? 4.530 -2.934 7.792 1.00 96.69 140 ILE A N 1
ATOM 1107 C CA . ILE A 1 140 ? 4.824 -4.267 7.265 1.00 96.69 140 ILE A CA 1
ATOM 1108 C C . ILE A 1 140 ? 4.641 -5.292 8.379 1.00 96.69 140 ILE A C 1
ATOM 1110 O O . ILE A 1 140 ? 5.219 -5.139 9.453 1.00 96.69 140 ILE A O 1
ATOM 1114 N N . ASN A 1 141 ? 3.859 -6.342 8.123 1.00 91.75 141 ASN A N 1
ATOM 1115 C CA . ASN A 1 141 ? 3.538 -7.392 9.101 1.00 91.75 141 ASN A CA 1
ATOM 1116 C C . ASN A 1 141 ? 3.036 -6.826 10.444 1.00 91.75 141 ASN A C 1
ATOM 1118 O O . ASN A 1 141 ? 3.396 -7.309 11.510 1.00 91.75 141 ASN A O 1
ATOM 1122 N N . GLY A 1 142 ? 2.219 -5.770 10.384 1.00 83.88 142 GLY A N 1
ATOM 1123 C CA . GLY A 1 142 ? 1.623 -5.124 11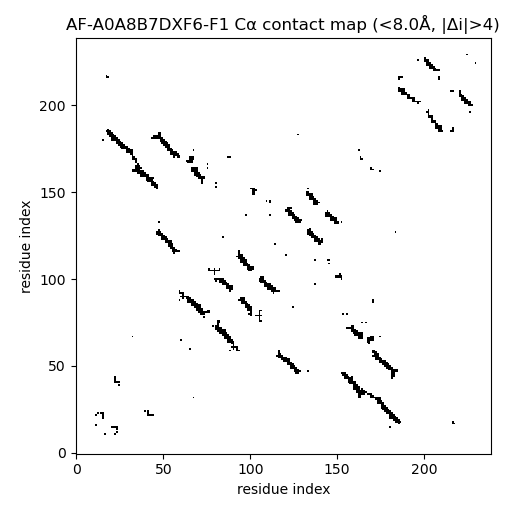.558 1.00 83.88 142 GLY A CA 1
ATOM 1124 C C . GLY A 1 142 ? 2.463 -4.014 12.199 1.00 83.88 142 GLY A C 1
ATOM 1125 O O . GLY A 1 142 ? 1.891 -3.171 12.885 1.00 83.88 142 GLY A O 1
ATOM 1126 N N . SER A 1 143 ? 3.767 -3.938 11.924 1.00 80.56 143 SER A N 1
ATOM 1127 C CA . SER A 1 143 ? 4.652 -2.913 12.495 1.00 80.56 143 SER A CA 1
ATOM 1128 C C . SER A 1 143 ? 4.801 -1.714 11.562 1.00 80.56 143 SER A C 1
ATOM 1130 O O . SER A 1 143 ? 5.160 -1.884 10.397 1.00 80.56 143 SER A O 1
ATOM 1132 N N . VAL A 1 144 ? 4.555 -0.499 12.064 1.00 88.38 144 VAL A N 1
ATOM 1133 C CA . VAL A 1 144 ? 4.810 0.749 11.320 1.00 88.38 144 VAL A CA 1
ATOM 1134 C C . VAL A 1 144 ? 6.313 0.894 11.096 1.00 88.38 144 VAL A C 1
ATOM 1136 O O . VAL A 1 144 ? 7.089 0.870 12.045 1.00 88.38 144 VAL A O 1
ATOM 1139 N N . VAL A 1 145 ? 6.719 1.032 9.835 1.00 91.31 145 VAL A N 1
ATOM 1140 C CA . VAL A 1 145 ? 8.131 1.123 9.427 1.00 91.31 145 VAL A CA 1
ATOM 1141 C C . VAL A 1 145 ? 8.524 2.525 8.974 1.00 91.31 145 VAL A C 1
ATOM 1143 O O . VAL A 1 145 ? 9.698 2.871 9.012 1.00 91.31 145 VAL A O 1
ATOM 1146 N N . THR A 1 146 ? 7.561 3.344 8.548 1.00 93.50 146 THR A N 1
ATOM 1147 C CA . THR A 1 146 ? 7.795 4.751 8.207 1.00 93.50 146 THR A CA 1
ATOM 1148 C C . THR A 1 146 ? 6.514 5.569 8.333 1.00 93.50 146 THR A C 1
ATOM 1150 O O . THR A 1 146 ? 5.408 5.031 8.222 1.00 93.50 146 THR A O 1
ATOM 1153 N N . SER A 1 147 ? 6.676 6.868 8.578 1.00 92.62 147 SER A N 1
ATOM 1154 C CA . SER A 1 147 ? 5.598 7.829 8.787 1.00 92.62 147 SER A CA 1
ATOM 1155 C C . SER A 1 147 ? 6.052 9.224 8.362 1.00 92.62 147 SER A C 1
ATOM 1157 O O . SER A 1 147 ? 7.180 9.620 8.652 1.00 92.62 147 SER A O 1
ATOM 1159 N N . VAL A 1 148 ? 5.181 9.983 7.704 1.00 96.62 148 VAL A N 1
ATOM 1160 C CA . VAL A 1 148 ? 5.444 11.355 7.262 1.00 96.62 148 VAL A CA 1
ATOM 1161 C C . VAL A 1 148 ? 4.174 12.193 7.357 1.00 96.62 148 VAL A C 1
ATOM 1163 O O . VAL A 1 148 ? 3.082 11.751 7.008 1.00 96.62 148 VAL A O 1
ATOM 1166 N N . ILE A 1 149 ? 4.321 13.432 7.812 1.00 95.94 149 ILE A N 1
ATOM 1167 C CA . ILE A 1 149 ? 3.216 14.387 7.860 1.00 95.94 149 ILE A CA 1
ATOM 1168 C C . ILE A 1 149 ? 2.908 14.878 6.441 1.00 95.94 149 ILE A C 1
ATOM 1170 O O . ILE A 1 149 ? 3.806 15.358 5.750 1.00 95.94 149 ILE A O 1
ATOM 1174 N N . ASN A 1 150 ? 1.644 14.804 6.028 1.00 96.94 150 ASN A N 1
ATOM 1175 C CA . ASN A 1 150 ? 1.129 15.361 4.782 1.00 96.94 150 ASN A CA 1
ATOM 1176 C C . ASN A 1 150 ? 0.235 16.578 5.078 1.00 96.94 150 ASN A C 1
ATOM 1178 O O . ASN A 1 150 ? -0.913 16.445 5.477 1.00 96.94 150 ASN A O 1
ATOM 1182 N N . LEU A 1 151 ? 0.750 17.782 4.865 1.00 95.56 151 LEU A N 1
ATOM 1183 C CA . LEU A 1 151 ? 0.043 19.055 5.009 1.00 95.56 151 LEU A CA 1
ATOM 1184 C C . LEU A 1 151 ? -0.822 19.399 3.787 1.00 95.56 151 LEU A C 1
ATOM 1186 O O . LEU A 1 151 ? -1.649 20.304 3.857 1.00 95.56 151 LEU A O 1
ATOM 1190 N N . GLN A 1 152 ? -0.641 18.690 2.669 1.00 95.38 152 GLN A N 1
ATOM 1191 C CA . GLN A 1 152 ? -1.420 18.875 1.441 1.00 95.38 152 GLN A CA 1
ATOM 1192 C C . GLN A 1 152 ? -2.106 17.567 1.003 1.00 95.38 152 GLN A C 1
ATOM 1194 O O . GLN A 1 152 ? -1.870 17.085 -0.111 1.00 95.38 152 GLN A O 1
ATOM 1199 N N . PRO A 1 153 ? -2.942 16.951 1.860 1.00 94.25 153 PRO A N 1
ATOM 1200 C CA . PRO A 1 153 ? -3.724 15.785 1.479 1.00 94.25 153 PRO A CA 1
ATOM 1201 C C . PRO A 1 153 ? -4.849 16.201 0.528 1.00 94.25 153 PRO A C 1
ATOM 1203 O O . PRO A 1 153 ? -5.445 17.274 0.661 1.00 94.25 153 PRO A O 1
ATOM 1206 N N . ILE A 1 154 ? -5.170 15.325 -0.416 1.00 91.56 154 ILE A N 1
ATOM 1207 C CA . ILE A 1 154 ? -6.187 15.574 -1.438 1.00 91.56 154 ILE A CA 1
ATOM 1208 C C . ILE A 1 154 ? -7.248 14.484 -1.428 1.00 91.56 154 ILE A C 1
ATOM 1210 O O . ILE A 1 154 ? -6.971 13.335 -1.094 1.00 91.56 154 ILE A O 1
ATOM 1214 N N . GLU A 1 155 ? -8.451 14.874 -1.828 1.00 91.88 155 GLU A N 1
ATOM 1215 C CA . GLU A 1 155 ? -9.529 13.954 -2.177 1.00 91.88 155 GLU A CA 1
ATOM 1216 C C . GLU A 1 155 ? -9.543 13.785 -3.686 1.00 91.88 155 GLU A C 1
ATOM 1218 O O . GLU A 1 155 ? -9.229 14.721 -4.427 1.00 91.88 155 GLU A O 1
ATOM 1223 N N . PHE A 1 156 ? -9.914 12.603 -4.154 1.00 88.31 156 PHE A N 1
ATOM 1224 C CA . PHE A 1 156 ? -10.017 12.346 -5.580 1.00 88.31 156 PHE A CA 1
ATOM 1225 C C . PHE A 1 156 ? -11.218 11.472 -5.897 1.00 88.31 156 PHE A C 1
ATOM 1227 O O . PHE A 1 156 ? -11.544 10.533 -5.174 1.00 88.31 156 PHE A O 1
ATOM 1234 N N . SER A 1 157 ? -11.876 11.797 -7.005 1.00 90.44 157 SER A N 1
ATOM 1235 C CA . SER A 1 157 ? -13.036 11.070 -7.506 1.00 90.44 157 SER A CA 1
ATOM 1236 C C . SER A 1 157 ? -12.647 10.093 -8.610 1.00 90.44 157 SER A C 1
ATOM 1238 O O . SER A 1 157 ? -11.597 10.231 -9.239 1.00 90.44 157 SER A O 1
ATOM 1240 N N . ASN A 1 158 ? -13.506 9.101 -8.858 1.00 90.81 158 ASN A N 1
ATOM 1241 C CA . ASN A 1 158 ? -13.306 8.070 -9.887 1.00 90.81 158 ASN A CA 1
ATOM 1242 C C . ASN A 1 158 ? -11.947 7.358 -9.774 1.00 90.81 158 ASN A C 1
ATOM 1244 O O . ASN A 1 158 ? -11.280 7.058 -10.772 1.00 90.81 158 ASN A O 1
ATOM 1248 N N . ALA A 1 159 ? -11.550 7.100 -8.533 1.00 93.44 159 ALA A N 1
ATOM 1249 C CA . ALA A 1 159 ? -10.287 6.498 -8.177 1.00 93.44 159 ALA A CA 1
ATOM 1250 C C . ALA A 1 159 ? -10.228 5.040 -8.635 1.00 93.44 159 ALA A C 1
ATOM 1252 O O . ALA A 1 159 ? -11.115 4.241 -8.335 1.00 93.44 159 ALA A O 1
ATOM 1253 N N . LYS A 1 160 ? -9.159 4.665 -9.333 1.00 95.50 160 LYS A N 1
ATOM 1254 C CA . LYS A 1 160 ? -8.967 3.304 -9.842 1.00 95.50 160 LYS A CA 1
ATOM 1255 C C . LYS A 1 160 ? -7.976 2.549 -8.972 1.00 95.50 160 LYS A C 1
ATOM 1257 O O . LYS A 1 160 ? -6.907 3.072 -8.661 1.00 95.50 160 LYS A O 1
ATOM 1262 N N . VAL A 1 161 ? -8.321 1.312 -8.626 1.00 96.50 161 VAL A N 1
ATOM 1263 C CA . VAL A 1 161 ? -7.439 0.375 -7.920 1.00 96.50 161 VAL A CA 1
ATOM 1264 C C . VAL A 1 161 ? -6.981 -0.689 -8.908 1.00 96.50 161 VAL A C 1
ATOM 1266 O O . VAL A 1 161 ? -7.797 -1.465 -9.406 1.00 96.50 161 VAL A O 1
ATOM 1269 N N . TYR A 1 162 ? -5.680 -0.750 -9.167 1.00 97.25 162 TYR A N 1
ATOM 1270 C CA . TYR A 1 162 ? -5.058 -1.744 -10.036 1.00 97.25 162 TYR A CA 1
ATOM 1271 C C . TYR A 1 162 ? -4.170 -2.699 -9.243 1.00 97.25 162 TYR A C 1
ATOM 1273 O O . TYR A 1 162 ? -3.386 -2.253 -8.406 1.00 97.25 162 TYR A O 1
ATOM 1281 N N . ALA A 1 163 ? -4.206 -3.989 -9.573 1.00 96.50 163 ALA A N 1
ATOM 1282 C CA . ALA A 1 163 ? -3.188 -4.955 -9.159 1.00 96.50 163 ALA A CA 1
ATOM 1283 C C . ALA A 1 163 ? -2.083 -5.008 -10.228 1.00 96.50 163 ALA A C 1
ATOM 1285 O O . ALA A 1 163 ? -2.033 -5.926 -11.043 1.00 96.50 163 ALA A O 1
ATOM 1286 N N . SER A 1 164 ? -1.220 -3.988 -10.198 1.00 96.25 164 SER A N 1
ATOM 1287 C CA . SER A 1 164 ? -0.328 -3.491 -11.256 1.00 96.25 164 SER A CA 1
ATOM 1288 C C . SER A 1 164 ? -1.040 -2.575 -12.247 1.00 96.25 164 SER A C 1
ATOM 1290 O O . SER A 1 164 ? -1.856 -3.007 -13.059 1.00 96.25 164 SER A O 1
ATOM 1292 N N . GLY A 1 165 ? -0.669 -1.292 -12.220 1.00 91.94 165 GLY A N 1
ATOM 1293 C CA . GLY A 1 165 ? -1.093 -0.330 -13.237 1.00 91.94 165 GLY A CA 1
ATOM 1294 C C . GLY A 1 165 ? -0.605 -0.717 -14.646 1.00 91.94 165 GLY A C 1
ATOM 1295 O O . GLY A 1 165 ? 0.331 -1.511 -14.770 1.00 91.94 165 GLY A O 1
ATOM 1296 N N . PRO A 1 166 ? -1.227 -0.174 -15.707 1.00 92.44 166 PRO A N 1
ATOM 1297 C CA . PRO A 1 166 ? -0.878 -0.474 -17.101 1.00 92.44 166 PRO A CA 1
ATOM 1298 C C . PRO A 1 166 ? 0.397 0.224 -17.613 1.00 92.44 166 PRO A C 1
ATOM 1300 O O . PRO A 1 166 ? 0.805 -0.022 -18.742 1.00 92.44 166 PRO A O 1
ATOM 1303 N N . TRP A 1 167 ? 1.002 1.124 -16.832 1.00 91.62 167 TRP A N 1
ATOM 1304 C CA . TRP A 1 167 ? 2.059 2.030 -17.314 1.00 91.62 167 TRP A CA 1
ATOM 1305 C C . TRP A 1 167 ? 3.490 1.525 -17.124 1.00 91.62 167 TRP A C 1
ATOM 1307 O O . TRP A 1 167 ? 4.409 2.099 -17.697 1.00 91.62 167 TRP A O 1
ATOM 1317 N N . ASP A 1 168 ? 3.681 0.473 -16.333 1.00 86.75 168 ASP A N 1
ATOM 1318 C CA . ASP A 1 168 ? 4.998 -0.002 -15.918 1.00 86.75 168 ASP A CA 1
ATOM 1319 C C . ASP A 1 168 ? 5.032 -1.533 -15.857 1.00 86.75 168 ASP A C 1
ATOM 1321 O O . ASP A 1 168 ? 4.025 -2.225 -16.043 1.00 86.75 168 ASP A O 1
ATOM 1325 N N . THR A 1 169 ? 6.220 -2.081 -15.603 1.00 95.31 169 THR A N 1
ATOM 1326 C CA . THR A 1 169 ? 6.427 -3.530 -15.603 1.00 95.31 169 THR A CA 1
ATOM 1327 C C . THR A 1 169 ? 5.776 -4.166 -14.377 1.00 95.31 169 THR A C 1
ATOM 1329 O O . THR A 1 169 ? 5.904 -3.673 -13.260 1.00 95.31 169 THR A O 1
ATOM 1332 N N . THR A 1 170 ? 5.086 -5.287 -14.558 1.00 97.38 170 THR A N 1
ATOM 1333 C CA . THR A 1 170 ? 4.359 -5.968 -13.478 1.00 97.38 170 THR A CA 1
ATOM 1334 C C . THR A 1 170 ? 5.266 -6.840 -12.614 1.00 97.38 170 THR A C 1
ATOM 1336 O O . THR A 1 170 ? 6.081 -7.608 -13.126 1.00 97.38 170 THR A O 1
ATOM 1339 N N . GLN A 1 171 ? 5.110 -6.781 -11.292 1.00 98.00 171 GLN A N 1
ATOM 1340 C CA . GLN A 1 171 ? 5.766 -7.711 -10.375 1.00 98.00 171 GLN A CA 1
ATOM 1341 C C . GLN A 1 171 ? 5.223 -9.133 -10.539 1.00 98.00 171 GLN A C 1
ATOM 1343 O O . GLN A 1 171 ? 4.018 -9.353 -10.478 1.00 98.00 171 GLN A O 1
ATOM 1348 N N . SER A 1 172 ? 6.119 -10.112 -10.676 1.00 98.31 172 SER A N 1
ATOM 1349 C CA . SER A 1 172 ? 5.737 -11.525 -10.664 1.00 98.31 172 SER A CA 1
ATOM 1350 C C . SER A 1 172 ? 5.341 -11.957 -9.256 1.00 98.31 172 SER A C 1
ATOM 1352 O O . SER A 1 172 ? 6.109 -11.791 -8.302 1.00 98.31 172 SER A O 1
ATOM 1354 N N . GLY A 1 173 ? 4.150 -12.529 -9.128 1.00 98.19 173 GLY A N 1
ATOM 1355 C CA . GLY A 1 173 ? 3.652 -13.060 -7.869 1.00 98.19 173 GLY A CA 1
ATOM 1356 C C . GLY A 1 173 ? 2.164 -12.826 -7.694 1.00 98.19 173 GLY A C 1
ATOM 1357 O O . GLY A 1 173 ? 1.422 -12.623 -8.658 1.00 98.19 173 GLY A O 1
ATOM 1358 N N . PHE A 1 174 ? 1.739 -12.867 -6.439 1.00 98.69 174 PHE A N 1
ATOM 1359 C CA . PHE A 1 174 ? 0.332 -12.859 -6.070 1.00 98.69 174 PHE A CA 1
ATOM 1360 C C . PHE A 1 174 ? 0.055 -11.812 -5.002 1.00 98.69 174 PHE A C 1
ATOM 1362 O O . PHE A 1 174 ? 0.912 -11.522 -4.164 1.00 98.69 174 PHE A O 1
ATOM 1369 N N . ILE A 1 175 ? -1.168 -11.293 -5.011 1.00 98.62 175 ILE A N 1
ATOM 1370 C CA . ILE A 1 175 ? -1.740 -10.550 -3.892 1.00 98.62 175 ILE A CA 1
ATOM 1371 C C . ILE A 1 175 ? -2.967 -11.279 -3.353 1.00 98.62 175 ILE A C 1
ATOM 1373 O O . ILE A 1 175 ? -3.617 -12.034 -4.076 1.00 98.62 175 ILE A O 1
ATOM 1377 N N . ARG A 1 176 ? -3.308 -11.039 -2.092 1.00 96.88 176 ARG A N 1
ATOM 1378 C CA . ARG A 1 176 ? -4.580 -11.463 -1.491 1.00 96.88 176 ARG A CA 1
ATOM 1379 C C . ARG A 1 176 ? -4.984 -10.505 -0.382 1.00 96.88 176 ARG A C 1
ATOM 1381 O O . ARG A 1 176 ? -4.201 -9.631 -0.005 1.00 96.88 176 ARG A O 1
ATOM 1388 N N . ASN A 1 177 ? -6.189 -10.690 0.155 1.00 93.19 177 ASN A N 1
ATOM 1389 C CA . ASN A 1 177 ? -6.701 -9.884 1.266 1.00 93.19 177 ASN A CA 1
ATOM 1390 C C . ASN A 1 177 ? -6.576 -8.368 1.015 1.00 93.19 177 ASN A C 1
ATOM 1392 O O . ASN A 1 177 ? -6.293 -7.608 1.940 1.00 93.19 177 ASN A O 1
ATOM 1396 N N . LEU A 1 178 ? -6.780 -7.931 -0.233 1.00 94.81 178 LEU A N 1
ATOM 1397 C CA . LEU A 1 178 ? -6.751 -6.519 -0.591 1.00 94.81 178 LEU A CA 1
ATOM 1398 C C . LEU A 1 178 ? -7.997 -5.834 -0.027 1.00 94.81 178 LEU A C 1
ATOM 1400 O O . LEU A 1 178 ? -9.129 -6.229 -0.308 1.00 94.81 178 LEU A O 1
ATOM 1404 N N . ILE A 1 179 ? -7.770 -4.796 0.762 1.00 90.19 179 ILE A N 1
ATOM 1405 C CA . ILE A 1 179 ? -8.784 -3.952 1.373 1.00 90.19 179 ILE A CA 1
ATOM 1406 C C . ILE A 1 179 ? -8.412 -2.505 1.068 1.00 90.19 179 ILE A C 1
ATOM 1408 O O . ILE A 1 179 ? -7.300 -2.074 1.371 1.00 90.19 179 ILE A O 1
ATOM 1412 N N . VAL A 1 180 ? -9.351 -1.756 0.498 1.00 92.12 180 VAL A N 1
ATOM 1413 C CA . VAL A 1 180 ? -9.245 -0.299 0.376 1.00 92.12 180 VAL A CA 1
ATOM 1414 C C . VAL A 1 180 ? -10.424 0.315 1.105 1.00 92.12 180 VAL A C 1
ATOM 1416 O O . VAL A 1 180 ? -11.559 -0.058 0.825 1.00 92.12 180 VAL A O 1
ATOM 1419 N N . LEU A 1 181 ? -10.161 1.227 2.035 1.00 89.31 181 LEU A N 1
ATOM 1420 C CA . LEU A 1 181 ? -11.177 1.999 2.750 1.00 89.31 181 LEU A CA 1
ATOM 1421 C C . LEU A 1 181 ? -10.931 3.484 2.491 1.00 89.31 181 LEU A C 1
ATOM 1423 O O . LEU A 1 181 ? -9.793 3.933 2.586 1.00 89.31 181 LEU A O 1
ATOM 1427 N N . SER A 1 182 ? -11.990 4.218 2.167 1.00 88.88 182 SER A N 1
ATOM 1428 C CA . SER A 1 182 ? -12.003 5.672 1.983 1.00 88.88 182 SER A CA 1
ATOM 1429 C C . SER A 1 182 ? -12.902 6.298 3.045 1.00 88.88 182 SER A C 1
ATOM 1431 O O . SER A 1 182 ? -14.026 5.828 3.238 1.00 88.88 182 SER A O 1
ATOM 1433 N N . GLY A 1 183 ? -12.433 7.346 3.716 1.00 82.12 183 GLY A N 1
ATOM 1434 C CA . GLY A 1 183 ? -13.098 7.963 4.861 1.00 82.12 183 GLY A CA 1
ATOM 1435 C C . GLY A 1 183 ? -12.362 7.719 6.176 1.00 82.12 183 GLY A C 1
ATOM 1436 O O . GLY A 1 183 ? -11.405 6.946 6.251 1.00 82.12 183 GLY A O 1
ATOM 1437 N N . THR A 1 184 ? -12.864 8.355 7.233 1.00 65.94 184 THR A N 1
ATOM 1438 C CA . THR A 1 184 ? -12.559 7.951 8.606 1.00 65.94 184 THR A CA 1
ATOM 1439 C C . THR A 1 184 ? -12.963 6.493 8.752 1.00 65.94 184 THR A C 1
ATOM 1441 O O . THR A 1 184 ? -14.143 6.176 8.595 1.00 65.94 184 THR A O 1
ATOM 1444 N N . TYR A 1 185 ? -12.006 5.603 9.004 1.00 62.12 185 TYR A N 1
ATOM 1445 C CA . TYR A 1 185 ? -12.335 4.220 9.304 1.00 62.12 185 TYR A CA 1
ATOM 1446 C C . TYR A 1 185 ? -12.131 3.954 10.791 1.00 62.12 185 TYR A C 1
ATOM 1448 O O . TYR A 1 185 ? -11.035 4.108 11.325 1.00 62.12 185 TYR A O 1
ATOM 1456 N N . GLU A 1 186 ? -13.208 3.590 11.476 1.00 59.97 186 GLU A N 1
ATOM 1457 C CA . GLU A 1 186 ? -13.177 3.305 12.907 1.00 59.97 186 GLU A CA 1
ATOM 1458 C C . GLU A 1 186 ? -12.467 1.981 13.158 1.00 59.97 186 GLU A C 1
ATOM 1460 O O . GLU A 1 186 ? -12.860 0.932 12.645 1.00 59.97 186 GLU A O 1
ATOM 1465 N N . PHE A 1 187 ? -11.404 2.013 13.956 1.00 61.59 187 PHE A N 1
ATOM 1466 C CA . PHE A 1 187 ? -10.749 0.796 14.412 1.00 61.59 187 PHE A CA 1
ATOM 1467 C C . PHE A 1 187 ? -10.530 0.808 15.917 1.00 61.59 187 PHE A C 1
ATOM 1469 O O . PHE A 1 187 ? -10.131 1.811 16.518 1.00 61.59 187 PHE A O 1
ATOM 1476 N N . TRP A 1 188 ? -10.753 -0.362 16.507 1.00 63.91 188 TRP A N 1
ATOM 1477 C CA . TRP A 1 188 ? -10.257 -0.683 17.830 1.00 63.91 188 TRP A CA 1
ATOM 1478 C C . TRP A 1 188 ? -8.730 -0.627 17.838 1.00 63.91 188 TRP A C 1
ATOM 1480 O O . TRP A 1 188 ? -8.076 -1.200 16.961 1.00 63.91 188 TRP A O 1
ATOM 1490 N N . SER A 1 189 ? -8.154 0.009 18.855 1.00 69.12 189 SER A N 1
ATOM 1491 C CA . SER A 1 189 ? -6.752 -0.197 19.190 1.00 69.12 189 SER A CA 1
ATOM 1492 C C . SER A 1 189 ? -6.499 -1.679 19.467 1.00 69.12 189 SER A C 1
ATOM 1494 O O . SER A 1 189 ? -7.419 -2.454 19.748 1.00 69.12 189 SER A O 1
ATOM 1496 N N . GLN A 1 190 ? -5.225 -2.069 19.447 1.00 69.06 190 GLN A N 1
ATOM 1497 C CA . GLN A 1 190 ? -4.843 -3.336 20.063 1.00 69.06 190 GLN A CA 1
ATOM 1498 C C . GLN A 1 190 ? -5.303 -3.345 21.528 1.00 69.06 190 GLN A C 1
ATOM 1500 O O . GLN A 1 190 ? -5.356 -2.289 22.172 1.00 69.06 190 GLN A O 1
ATOM 1505 N N . TRP A 1 191 ? -5.654 -4.528 22.027 1.00 80.12 191 TRP A N 1
ATOM 1506 C CA . TRP A 1 191 ? -5.905 -4.719 23.448 1.00 80.12 191 TRP A CA 1
ATOM 1507 C C . TRP A 1 191 ? -4.635 -4.436 24.253 1.00 80.12 191 TRP A C 1
ATOM 1509 O O . TRP A 1 191 ? -3.526 -4.753 23.815 1.00 80.12 191 TRP A O 1
ATOM 1519 N N . SER A 1 192 ? -4.800 -3.867 25.443 1.00 82.81 192 SER A N 1
ATOM 1520 C CA . SER A 1 192 ? -3.743 -3.819 26.444 1.00 82.81 192 SER A CA 1
ATOM 1521 C C . SER A 1 192 ? -3.341 -5.234 26.867 1.00 82.81 192 SER A C 1
ATOM 1523 O O . SER A 1 192 ? -4.083 -6.203 26.678 1.00 82.81 192 SER A O 1
ATOM 1525 N N . GLN A 1 193 ? -2.180 -5.344 27.514 1.00 88.25 193 GLN A N 1
ATOM 1526 C CA . GLN A 1 193 ? -1.903 -6.515 28.343 1.00 88.25 193 GLN A CA 1
ATOM 1527 C C . GLN A 1 193 ? -2.970 -6.629 29.442 1.00 88.25 193 GLN A C 1
ATOM 1529 O O . GLN A 1 193 ? -3.578 -5.623 29.832 1.00 88.25 193 GLN A O 1
ATOM 1534 N N . TRP A 1 194 ? -3.204 -7.850 29.916 1.00 88.75 194 TRP A N 1
ATOM 1535 C CA . TRP A 1 194 ? -4.073 -8.087 31.063 1.00 88.75 194 TRP A CA 1
ATOM 1536 C C . TRP A 1 194 ? -3.498 -7.429 32.319 1.00 88.75 194 TRP A C 1
ATOM 1538 O O . TRP A 1 194 ? -2.283 -7.412 32.524 1.00 88.75 194 TRP A O 1
ATOM 1548 N N . SER A 1 195 ? -4.376 -6.893 33.163 1.00 87.88 195 SER A N 1
ATOM 1549 C CA . SER A 1 195 ? -4.010 -6.461 34.508 1.00 87.88 195 SER A CA 1
ATOM 1550 C C . SER A 1 195 ? -3.599 -7.654 35.376 1.00 87.88 195 SER A C 1
ATOM 1552 O O . SER A 1 195 ? -3.988 -8.794 35.120 1.00 87.88 195 SER A O 1
ATOM 1554 N N . SER A 1 196 ? -2.901 -7.382 36.479 1.00 89.06 196 SER A N 1
ATOM 1555 C CA . SER A 1 196 ? -2.814 -8.345 37.580 1.00 89.06 196 SER A CA 1
ATOM 1556 C C . SER A 1 196 ? -4.210 -8.671 38.125 1.00 89.06 196 SER A C 1
ATOM 1558 O O . SER A 1 196 ? -5.135 -7.856 38.028 1.00 89.06 196 SER A O 1
ATOM 1560 N N . CYS A 1 197 ? -4.350 -9.855 38.719 1.00 89.69 197 CYS A N 1
ATOM 1561 C CA . CYS A 1 197 ? -5.583 -10.288 39.367 1.00 89.69 197 CYS A CA 1
ATOM 1562 C C . CYS A 1 197 ? -5.912 -9.422 40.583 1.00 89.69 197 CYS A C 1
ATOM 1564 O O . CYS A 1 197 ? -5.046 -9.171 41.421 1.00 89.69 197 CYS A O 1
ATOM 1566 N N . ASN A 1 198 ? -7.169 -8.997 40.690 1.00 86.62 198 ASN A N 1
ATOM 1567 C CA . AS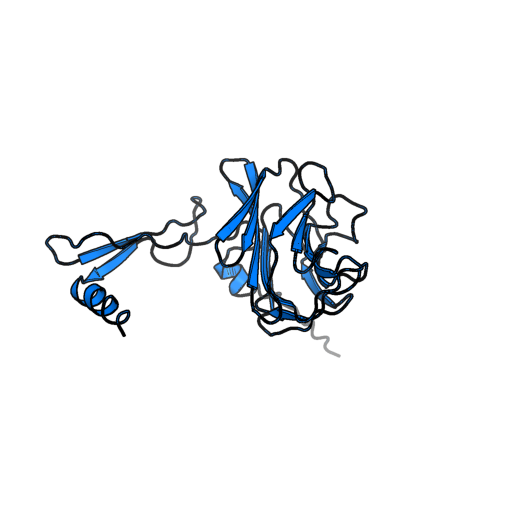N A 1 198 ? -7.669 -8.309 41.876 1.00 86.62 198 ASN A CA 1
ATOM 1568 C C . ASN A 1 198 ? -8.077 -9.298 42.988 1.00 86.62 198 ASN A C 1
ATOM 1570 O O . ASN A 1 198 ? -8.118 -10.512 42.780 1.00 86.62 198 ASN A O 1
ATOM 1574 N N . GLU A 1 199 ? -8.428 -8.769 44.164 1.00 87.25 199 GLU A N 1
ATOM 1575 C CA . GLU A 1 199 ? -8.865 -9.558 45.333 1.00 87.25 199 GLU A CA 1
ATOM 1576 C C . GLU A 1 199 ? -10.112 -10.419 45.063 1.00 87.25 199 GLU A C 1
ATOM 1578 O O . GLU A 1 199 ? -10.350 -11.409 45.746 1.00 87.25 199 GLU A O 1
ATOM 1583 N N . SER A 1 200 ? -10.897 -10.076 44.040 1.00 87.75 200 SER A N 1
ATOM 1584 C CA . SER A 1 200 ? -12.074 -10.833 43.601 1.00 87.75 200 SER A CA 1
ATOM 1585 C C . SER A 1 200 ? -11.770 -11.854 42.491 1.00 87.75 200 SER A C 1
ATOM 1587 O O . SER A 1 200 ? -12.700 -12.419 41.926 1.00 87.75 200 SER A O 1
ATOM 1589 N N . CYS A 1 201 ? -10.491 -12.120 42.191 1.00 87.81 201 CYS A N 1
ATOM 1590 C CA . CYS A 1 201 ? -10.019 -13.085 41.187 1.00 87.81 201 CYS A CA 1
ATOM 1591 C C . CYS A 1 201 ? -10.414 -12.756 39.729 1.00 87.81 201 CYS A C 1
ATOM 1593 O O . CYS A 1 201 ? -10.583 -13.652 38.896 1.00 87.81 201 CYS A O 1
ATOM 1595 N N . TYR A 1 202 ? -10.515 -11.467 39.398 1.00 86.00 202 TYR A N 1
ATOM 1596 C CA . TYR A 1 202 ? -10.719 -10.989 38.030 1.00 86.00 202 TYR A CA 1
ATOM 1597 C C . TYR A 1 202 ? -9.513 -10.200 37.528 1.00 86.00 202 TYR A C 1
ATOM 1599 O O . TYR A 1 202 ? -8.866 -9.472 38.287 1.00 86.00 202 TYR A O 1
ATOM 1607 N N . ALA A 1 203 ? -9.258 -10.307 36.229 1.00 88.69 203 ALA A N 1
ATOM 1608 C CA . ALA A 1 203 ? -8.365 -9.424 3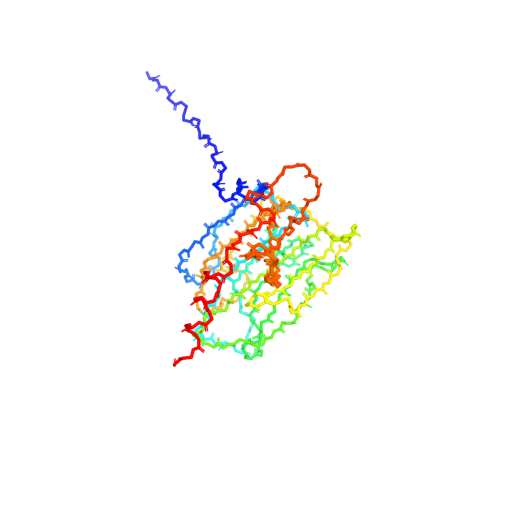5.497 1.00 88.69 203 ALA A CA 1
ATOM 1609 C C . ALA A 1 203 ? -9.140 -8.743 34.368 1.00 88.69 203 ALA A C 1
ATOM 1611 O O . ALA A 1 203 ? -10.171 -9.240 33.906 1.00 88.69 203 ALA A O 1
ATOM 1612 N N . PHE A 1 204 ? -8.648 -7.590 33.930 1.00 89.38 204 PHE A N 1
ATOM 1613 C CA . PHE A 1 204 ? -9.237 -6.861 32.817 1.00 89.38 204 PHE A CA 1
ATOM 1614 C C . PHE A 1 204 ? -8.171 -6.417 31.821 1.00 89.38 204 PHE A C 1
ATOM 1616 O O . PHE A 1 204 ? -7.001 -6.233 32.162 1.00 89.38 204 PHE A O 1
ATOM 1623 N N . ARG A 1 205 ? -8.594 -6.218 30.578 1.00 86.69 205 ARG A N 1
ATOM 1624 C CA . ARG A 1 205 ? -7.824 -5.520 29.549 1.00 86.69 205 ARG A CA 1
ATOM 1625 C C . ARG A 1 205 ? -8.710 -4.496 28.864 1.00 86.69 205 ARG A C 1
ATOM 1627 O O . ARG A 1 205 ? -9.936 -4.618 28.870 1.00 86.69 205 ARG A O 1
ATOM 1634 N N . SER A 1 206 ? -8.098 -3.474 28.287 1.00 85.81 206 SER A N 1
ATOM 1635 C CA . SER A 1 206 ? -8.812 -2.377 27.642 1.00 85.81 206 SER A CA 1
ATOM 1636 C C . SER A 1 206 ? -8.300 -2.112 26.233 1.00 85.81 206 SER A C 1
ATOM 1638 O O . SER A 1 206 ? -7.179 -2.465 25.867 1.00 85.81 206 SER A O 1
ATOM 1640 N N . ARG A 1 207 ? -9.152 -1.503 25.417 1.00 79.69 207 ARG A N 1
ATOM 1641 C CA . ARG A 1 207 ? -8.828 -0.997 24.086 1.00 79.69 207 ARG A CA 1
ATOM 1642 C C . ARG A 1 207 ? -9.584 0.302 23.850 1.00 79.69 207 ARG A C 1
ATOM 1644 O O . ARG A 1 207 ? -10.702 0.485 24.328 1.00 79.69 207 ARG A O 1
ATOM 1651 N N . ASN A 1 208 ? -8.983 1.185 23.072 1.00 74.19 208 ASN A N 1
ATOM 1652 C CA . ASN A 1 208 ? -9.547 2.480 22.733 1.00 74.19 208 ASN A CA 1
ATOM 1653 C C . ASN A 1 208 ? -10.105 2.448 21.314 1.00 74.19 208 ASN A C 1
ATOM 1655 O O . ASN A 1 208 ? -9.524 1.830 20.424 1.00 74.19 208 ASN A O 1
ATOM 1659 N N . CYS A 1 209 ? -11.224 3.128 21.094 1.00 68.12 209 CYS A N 1
ATOM 1660 C CA . CYS A 1 209 ? -11.670 3.435 19.742 1.00 68.12 209 CYS A CA 1
ATOM 1661 C C . CYS A 1 209 ? -10.887 4.657 19.249 1.00 68.12 209 CYS A C 1
ATOM 1663 O O . CYS A 1 209 ? -10.679 5.611 19.998 1.00 68.12 209 CYS A O 1
ATOM 1665 N N . SER A 1 210 ? -10.414 4.607 18.008 1.00 62.19 210 SER A N 1
ATOM 1666 C CA . SER A 1 210 ? -9.556 5.638 17.410 1.00 62.19 210 SER A CA 1
ATOM 1667 C C . SER A 1 210 ? -10.249 6.988 17.180 1.00 62.19 210 SER A C 1
ATOM 1669 O O . SER A 1 210 ? -9.549 7.980 16.996 1.00 62.19 210 SER A O 1
ATOM 1671 N N . ASN A 1 211 ? -11.584 7.061 17.244 1.00 51.06 211 ASN A N 1
ATOM 1672 C CA . ASN A 1 211 ? -12.330 8.312 17.112 1.00 51.06 211 ASN A CA 1
ATOM 1673 C C . ASN A 1 211 ? -13.233 8.552 18.336 1.00 51.06 211 ASN A C 1
ATOM 1675 O O . ASN A 1 211 ? -13.974 7.664 18.756 1.00 51.06 211 ASN A O 1
ATOM 1679 N N . SER A 1 212 ? -13.137 9.748 18.924 1.00 49.31 212 SER A N 1
ATOM 1680 C CA . SER A 1 212 ? -13.851 10.161 20.141 1.00 49.31 212 SER A CA 1
ATOM 1681 C C . SER A 1 212 ? -15.187 10.857 19.866 1.00 49.31 212 SER A C 1
ATOM 1683 O O . SER A 1 212 ? -15.866 11.267 20.809 1.00 49.31 212 SER A O 1
ATOM 1685 N N . GLN A 1 213 ? -15.587 10.999 18.601 1.00 45.03 213 GLN A N 1
ATOM 1686 C CA . GLN A 1 213 ? -16.881 11.576 18.256 1.00 45.03 213 GLN A CA 1
ATOM 1687 C C . GLN A 1 213 ? -17.913 10.481 17.984 1.00 45.03 213 GLN A C 1
ATOM 1689 O O . GLN A 1 213 ? -17.778 9.712 17.042 1.00 45.03 213 GLN A O 1
ATOM 1694 N N . LEU A 1 214 ? -18.896 10.441 18.894 1.00 41.22 214 LEU A N 1
ATOM 1695 C CA . LEU A 1 214 ? -20.199 9.770 18.870 1.00 41.22 214 LEU A CA 1
ATOM 1696 C C . LEU A 1 214 ? -20.453 8.830 17.668 1.00 41.22 214 LEU A C 1
ATOM 1698 O O . LEU A 1 214 ? -20.703 9.313 16.568 1.00 41.22 214 LEU A O 1
ATOM 1702 N N . PHE A 1 215 ? -20.541 7.525 17.978 1.00 41.56 215 PHE A N 1
ATOM 1703 C CA . PHE A 1 215 ? -20.899 6.359 17.142 1.00 41.56 215 PHE A CA 1
ATOM 1704 C C . PHE A 1 215 ? -19.752 5.733 16.329 1.00 41.56 215 PHE A C 1
ATOM 1706 O O . PHE A 1 215 ? -19.401 6.274 15.299 1.00 41.56 215 PHE A O 1
ATOM 1713 N N . ASN A 1 216 ? -19.266 4.513 16.574 1.00 48.50 216 ASN A N 1
ATOM 1714 C CA . ASN A 1 216 ? -18.904 3.758 17.783 1.00 48.50 216 ASN A CA 1
ATOM 1715 C C . ASN A 1 216 ? -18.270 2.473 17.229 1.00 48.50 216 ASN A C 1
ATOM 1717 O O . ASN A 1 216 ? -18.982 1.655 16.637 1.00 48.50 216 ASN A O 1
ATOM 1721 N N . CYS A 1 217 ? -16.981 2.242 17.492 1.00 54.88 217 CYS A N 1
ATOM 1722 C CA . CYS A 1 217 ? -16.395 0.923 17.292 1.00 54.88 217 CYS A CA 1
ATOM 1723 C C . CYS A 1 217 ? -17.331 -0.136 17.915 1.00 54.88 217 C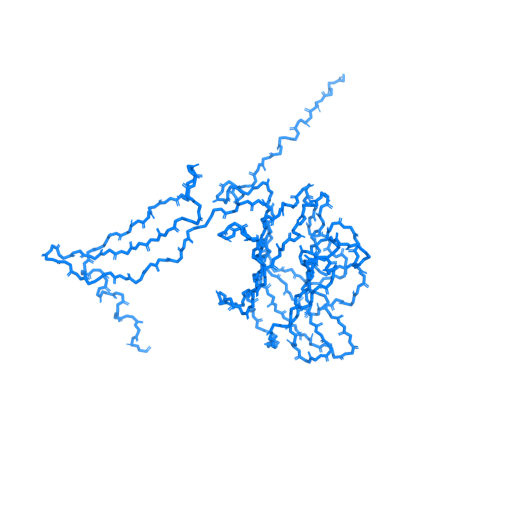YS A C 1
ATOM 1725 O O . CYS A 1 217 ? -17.657 -0.060 19.101 1.00 54.88 217 CYS A O 1
ATOM 1727 N N . ILE A 1 218 ? -17.808 -1.103 17.125 1.00 60.06 218 ILE A N 1
ATOM 1728 C CA . ILE A 1 218 ? -18.758 -2.109 17.621 1.00 60.06 218 ILE A CA 1
ATOM 1729 C C . ILE A 1 218 ? -18.012 -3.076 18.549 1.00 60.06 218 ILE A C 1
ATOM 1731 O O . ILE A 1 218 ? -17.027 -3.709 18.153 1.00 60.06 218 ILE A O 1
ATOM 1735 N N . GLY A 1 219 ? -18.476 -3.189 19.795 1.00 64.38 219 GLY A N 1
ATOM 1736 C CA . GLY A 1 219 ? -17.922 -4.066 20.828 1.00 64.38 219 GLY A CA 1
ATOM 1737 C C . GLY A 1 219 ? -17.576 -3.326 22.122 1.00 64.38 219 GLY A C 1
ATOM 1738 O O . GLY A 1 219 ? -17.767 -2.120 22.239 1.00 64.38 219 GLY A O 1
ATOM 1739 N N . ASN A 1 220 ? -17.055 -4.057 23.106 1.00 73.50 220 ASN A N 1
ATOM 1740 C CA . ASN A 1 220 ? -16.696 -3.469 24.397 1.00 73.50 220 ASN A CA 1
ATOM 1741 C C . ASN A 1 220 ? -15.297 -2.838 24.356 1.00 73.50 220 ASN A C 1
ATOM 1743 O O . ASN A 1 220 ? -14.392 -3.362 23.698 1.00 73.50 220 ASN A O 1
ATOM 1747 N N . THR A 1 221 ? -15.121 -1.734 25.085 1.00 79.62 221 THR A N 1
ATOM 1748 C CA . THR A 1 221 ? -13.823 -1.083 25.354 1.00 79.62 221 THR A CA 1
ATOM 1749 C C . THR A 1 221 ? -13.013 -1.826 26.417 1.00 79.62 221 THR A C 1
ATOM 1751 O O . THR A 1 221 ? -11.799 -1.663 26.492 1.00 79.62 221 THR A O 1
ATOM 1754 N N . ILE A 1 222 ? -13.681 -2.638 27.238 1.00 83.19 222 ILE A N 1
ATOM 1755 C CA . ILE A 1 222 ? -13.103 -3.391 28.351 1.00 83.19 222 ILE A CA 1
ATOM 1756 C C . ILE A 1 222 ? -13.560 -4.842 28.236 1.00 83.19 222 ILE A C 1
ATOM 1758 O O . ILE A 1 222 ? -14.724 -5.121 27.944 1.00 83.19 222 ILE A O 1
ATOM 1762 N N . GLU A 1 223 ? -12.635 -5.755 28.482 1.00 89.94 223 GLU A N 1
ATOM 1763 C CA . GLU A 1 223 ? -12.893 -7.181 28.618 1.00 89.94 223 GLU A CA 1
ATOM 1764 C C . GLU A 1 223 ? -12.448 -7.620 30.010 1.00 89.94 223 GLU A C 1
ATOM 1766 O O . GLU A 1 223 ? -11.394 -7.191 30.485 1.00 89.94 223 GLU A O 1
ATOM 1771 N N . ILE A 1 224 ? -13.278 -8.426 30.670 1.00 88.69 224 ILE A N 1
ATOM 1772 C CA . ILE A 1 224 ? -13.066 -8.911 32.035 1.00 88.69 224 ILE A CA 1
ATOM 1773 C C . ILE A 1 224 ? -13.138 -10.429 31.993 1.00 88.69 224 ILE A C 1
ATOM 1775 O O . ILE A 1 224 ? -14.081 -10.983 31.428 1.00 88.69 224 ILE A O 1
ATOM 1779 N N . GLU A 1 225 ? -12.170 -11.088 32.617 1.00 88.19 225 GLU A N 1
ATOM 1780 C CA . GLU A 1 225 ? -12.112 -12.543 32.684 1.00 88.19 225 GLU A CA 1
ATOM 1781 C C . GLU A 1 225 ? -11.667 -13.011 34.074 1.00 88.19 225 GLU A C 1
ATOM 1783 O O . GLU A 1 225 ? -11.003 -12.283 34.821 1.00 88.19 225 GLU A O 1
ATOM 1788 N N . THR A 1 226 ? -12.059 -14.229 34.448 1.00 86.81 226 THR A N 1
ATOM 1789 C CA . THR A 1 226 ? -11.610 -14.859 35.694 1.00 86.81 226 THR A CA 1
ATOM 1790 C C . THR A 1 226 ? -10.152 -15.277 35.579 1.00 86.81 226 THR A C 1
ATOM 1792 O O . THR A 1 226 ? -9.745 -15.864 34.581 1.00 86.81 226 THR A O 1
ATOM 1795 N N . CYS A 1 227 ? -9.357 -15.085 36.624 1.00 81.50 227 CYS A N 1
ATOM 1796 C CA . CYS A 1 227 ? -7.932 -15.419 36.560 1.00 81.50 227 CYS A CA 1
ATOM 1797 C C . CYS A 1 227 ? -7.641 -16.911 36.327 1.00 81.50 227 CYS A C 1
ATOM 1799 O O . CYS A 1 227 ? -6.603 -17.266 35.770 1.00 81.50 227 CYS A O 1
ATOM 1801 N N . ASN A 1 228 ? -8.575 -17.791 36.695 1.00 76.94 228 ASN A N 1
ATOM 1802 C CA . ASN A 1 228 ? -8.443 -19.231 36.480 1.00 76.94 228 ASN A CA 1
ATOM 1803 C C . ASN A 1 228 ? -8.392 -19.617 34.991 1.00 76.94 228 ASN A C 1
ATOM 1805 O O . ASN A 1 228 ? -7.719 -20.588 34.654 1.00 76.94 228 ASN A O 1
ATOM 1809 N N . SER A 1 229 ? -9.053 -18.867 34.101 1.00 64.69 229 SER A N 1
ATOM 1810 C CA . SER A 1 229 ? -9.028 -19.126 32.654 1.00 64.69 229 SER A CA 1
ATOM 1811 C C . SER A 1 229 ? -7.804 -18.513 31.965 1.00 64.69 229 SER A C 1
ATOM 1813 O O . SER A 1 229 ? -7.256 -19.114 31.043 1.00 64.69 229 SER A O 1
ATOM 1815 N N . LEU A 1 230 ? -7.277 -17.397 32.477 1.00 59.56 230 LEU A N 1
ATOM 1816 C CA . LEU A 1 230 ? -6.028 -16.799 31.983 1.00 59.56 230 LEU A CA 1
ATOM 1817 C C . LEU A 1 230 ? -4.803 -17.681 32.266 1.00 59.56 230 LEU A C 1
ATOM 1819 O O . LEU A 1 230 ? -3.904 -17.786 31.432 1.00 59.56 230 LEU A O 1
ATOM 1823 N N . ASN A 1 231 ? -4.801 -18.386 33.400 1.00 57.44 231 ASN A N 1
ATOM 1824 C CA . ASN A 1 231 ? -3.736 -19.324 33.763 1.00 57.44 231 ASN A CA 1
ATOM 1825 C C . ASN A 1 231 ? -3.726 -20.607 32.910 1.00 57.44 231 ASN A C 1
ATOM 1827 O O . ASN A 1 231 ? -2.694 -21.269 32.828 1.00 57.44 231 ASN A O 1
ATOM 1831 N N . GLN A 1 232 ? -4.829 -20.951 32.232 1.00 53.34 232 GLN A N 1
ATOM 1832 C CA . GLN A 1 232 ? -4.864 -22.075 31.285 1.00 53.34 232 GLN A CA 1
ATOM 1833 C C . GLN A 1 232 ? -4.260 -21.713 29.917 1.00 53.34 232 GLN A C 1
ATOM 1835 O O . GLN A 1 232 ? -3.736 -22.588 29.233 1.00 53.34 232 GLN A O 1
ATOM 1840 N N . GLY A 1 233 ? -4.251 -20.428 29.544 1.00 45.41 233 GLY A N 1
ATOM 1841 C CA . GLY A 1 233 ? -3.609 -19.938 28.317 1.00 45.41 233 GLY A CA 1
ATOM 1842 C C . GLY A 1 233 ? -2.079 -19.837 28.394 1.00 45.41 233 GLY A C 1
ATOM 1843 O O . GLY A 1 233 ? -1.418 -19.770 27.361 1.00 45.41 233 GLY A O 1
ATOM 1844 N N . ILE A 1 234 ? -1.499 -19.860 29.599 1.00 45.69 234 ILE A N 1
ATOM 1845 C CA . ILE A 1 234 ? -0.038 -19.837 29.803 1.00 45.69 234 ILE A CA 1
ATOM 1846 C C . ILE A 1 234 ? 0.571 -21.248 29.657 1.00 45.69 234 ILE A C 1
ATOM 1848 O O . ILE A 1 234 ? 1.760 -21.381 29.381 1.00 45.69 234 ILE A O 1
ATOM 1852 N N . LEU A 1 235 ? -0.242 -22.309 29.739 1.00 36.81 235 LEU A N 1
ATOM 1853 C CA . LEU A 1 235 ? 0.211 -23.705 29.659 1.00 36.81 235 LEU A CA 1
ATOM 1854 C C . LEU A 1 235 ? 0.244 -24.303 28.237 1.00 36.81 235 LEU A C 1
ATOM 1856 O O . LEU A 1 235 ? 0.506 -25.492 28.105 1.00 36.81 235 LEU A O 1
ATOM 1860 N N . GLN A 1 236 ? 0.028 -23.520 27.171 1.00 36.28 236 GLN A N 1
ATOM 1861 C CA . GLN A 1 236 ? 0.184 -24.000 25.781 1.00 36.28 236 GLN A CA 1
ATOM 1862 C C . GLN A 1 236 ? 1.435 -23.480 25.048 1.00 36.28 236 GLN A C 1
ATOM 1864 O O . GLN A 1 236 ? 1.579 -23.733 23.859 1.00 36.28 236 GLN A O 1
ATOM 1869 N N . ASN A 1 237 ? 2.364 -22.802 25.735 1.00 36.75 237 ASN A N 1
ATOM 1870 C CA . ASN A 1 237 ? 3.626 -22.328 25.137 1.00 36.75 237 ASN A CA 1
ATOM 1871 C C . ASN A 1 237 ? 4.885 -22.930 25.783 1.00 36.75 237 ASN A C 1
ATOM 1873 O O . ASN A 1 237 ? 5.927 -22.281 25.829 1.00 36.75 237 ASN A O 1
ATOM 1877 N N . PHE A 1 238 ? 4.801 -24.170 26.259 1.00 38.41 238 PHE A N 1
ATOM 1878 C CA . PHE A 1 238 ? 5.977 -24.997 26.523 1.00 38.41 238 PHE A CA 1
ATOM 1879 C C . PHE A 1 238 ? 5.678 -26.438 26.120 1.00 38.41 238 PHE A C 1
ATOM 1881 O O . PHE A 1 238 ? 5.218 -27.219 26.943 1.00 38.41 238 PHE A O 1
ATOM 1888 N N . GLU A 1 239 ? 5.909 -26.737 24.843 1.00 34.12 239 GLU A N 1
ATOM 1889 C CA . GLU A 1 239 ? 6.534 -27.968 24.330 1.00 34.12 239 GLU A CA 1
ATOM 1890 C C . GLU A 1 239 ? 6.966 -27.749 22.873 1.00 34.12 239 GLU A C 1
ATOM 1892 O O . GLU A 1 239 ? 6.169 -27.177 22.092 1.00 34.12 239 GLU A O 1
#

Nearest PDB structures (foldseek):
  7oa7-assembly1_A  TM=5.978E-01  e=4.941E-05  Streptococcus sanguinis
  6n44-assembly1_E  TM=5.976E-01  e=5.212E-05  Ovis aries
  7n57-assembly1_B  TM=6.461E-01  e=5.795E-04  Homo sapiens
  3v0b-assembly1_B  TM=5.326E-01  e=8.902E-05  Clostridium botulinum
  5zbt-assembly1_A  TM=5.314E-01  e=1.519E-03  Entamoeba histolytica HM-1:IMSS-A